Protein AF-A0A971GK42-F1 (afdb_monomer_lite)

Radius of gyration: 24.41 Å; chains: 1; bounding box: 56×60×55 Å

Foldseek 3Di:
DPPCLLVVLLVLLLVDQVVAQEQDPVLQVCCCPPVVDPALVVVLVCLVPPPDPVPCSLVVSLADDPVSLLVSLLSQDLQFDDPVSLVSNLCNNLVVQDFGWHDGPPDIHTDGCVSCVVSSVVSSVLSQRNAHRCLADDPCSNVCSVLSSVCSNLVARADAQRSLLLSLLSVLCVVVVPPPSVVLSVLLCVQCVNPRDDSLVSLQVLLVVLLVLLVLQVVVLVVVLPDPPVVCVVVVRDDRPADNVRSVVSQVSQQSSCCSRPVGHRPDDDPVSVCVVVVVPVPRD

pLDDT: mean 85.86, std 11.39, range [27.97, 96.06]

Sequence (285 aa):
MNKQLPEIIASEITGCFTRGLDLDEDIRHFFVSCEGLASSAHIAEFLNNCINDSSPVYDLIFYPDREMRLRIESLIPAAGLDPDAISNVISAVCSTRCDIIVNTVPEPVSLEWSRFSSHVYSYIKKLNLDINTGIFHGQDAVNFIDERIILRSGRYVCSGESAEFLGTLARRAAEENLSGFIDLFIFALKIIGCKNTGIPELFEISKCFYEAAISDAAEFSRILGKYSMEYVMARKINIPLISLDEAAGAIRKIDTITSLVYGFIIPAADKGVEMLLKNGELTVL

Structure (mmCIF, N/CA/C/O backbone):
data_AF-A0A971GK42-F1
#
_entry.id   AF-A0A971GK42-F1
#
loop_
_atom_site.group_PDB
_atom_site.id
_atom_site.type_symbol
_atom_site.label_atom_id
_atom_site.label_alt_id
_atom_site.label_comp_id
_atom_site.label_asym_id
_atom_site.label_entity_id
_atom_site.label_seq_id
_atom_site.pdbx_PDB_ins_code
_atom_site.Cartn_x
_atom_site.Cartn_y
_atom_site.Cartn_z
_atom_site.occupancy
_atom_site.B_iso_or_equiv
_atom_site.auth_seq_id
_atom_site.auth_comp_id
_atom_site.auth_asym_id
_atom_site.auth_atom_id
_atom_site.pdbx_PDB_model_num
ATOM 1 N N . MET A 1 1 ? 15.429 -23.873 -2.794 1.00 50.41 1 MET A N 1
ATOM 2 C CA . MET A 1 1 ? 14.930 -22.748 -3.612 1.00 50.41 1 MET A CA 1
ATOM 3 C C . MET A 1 1 ? 15.024 -23.107 -5.078 1.00 50.41 1 MET A C 1
ATOM 5 O O . MET A 1 1 ? 16.046 -23.642 -5.495 1.00 50.41 1 MET A O 1
ATOM 9 N N . ASN A 1 2 ? 13.957 -22.862 -5.833 1.00 56.12 2 ASN A N 1
ATOM 10 C CA . ASN A 1 2 ? 13.913 -23.134 -7.263 1.00 56.12 2 ASN A CA 1
ATOM 11 C C . ASN A 1 2 ? 14.812 -22.112 -7.981 1.00 56.12 2 ASN A C 1
ATOM 13 O O . ASN A 1 2 ? 14.517 -20.920 -7.936 1.00 56.12 2 ASN A O 1
ATOM 17 N N . LYS A 1 3 ? 15.925 -22.547 -8.591 1.00 60.62 3 LYS A N 1
ATOM 18 C CA . LYS A 1 3 ? 16.902 -21.640 -9.236 1.00 60.62 3 LYS A CA 1
ATOM 19 C C . LYS A 1 3 ? 16.286 -20.774 -10.347 1.00 60.62 3 LYS A C 1
ATOM 21 O O . LYS A 1 3 ? 16.851 -19.746 -10.680 1.00 60.62 3 LYS A O 1
ATOM 26 N N . GLN A 1 4 ? 15.117 -21.164 -10.851 1.00 85.12 4 GLN A N 1
ATOM 27 C CA . GLN A 1 4 ? 14.378 -20.479 -11.912 1.00 85.12 4 GLN A CA 1
ATOM 28 C C . GLN A 1 4 ? 13.530 -19.294 -11.421 1.00 85.12 4 GLN A C 1
ATOM 30 O O . GLN A 1 4 ? 13.138 -18.461 -12.227 1.00 85.12 4 GLN A O 1
ATOM 35 N N . LEU A 1 5 ? 13.226 -19.185 -10.120 1.00 90.00 5 LEU A N 1
ATOM 36 C CA . LEU A 1 5 ? 12.312 -18.141 -9.636 1.00 90.00 5 LEU A CA 1
ATOM 37 C C . LEU A 1 5 ? 12.830 -16.710 -9.902 1.00 90.00 5 LEU A C 1
ATOM 39 O O . LEU A 1 5 ? 12.060 -15.907 -10.432 1.00 90.00 5 LEU A O 1
ATOM 43 N N . PRO A 1 6 ? 14.105 -16.377 -9.608 1.00 92.06 6 PRO A N 1
ATOM 44 C CA . PRO A 1 6 ? 14.654 -15.064 -9.947 1.00 92.06 6 PRO A CA 1
ATOM 45 C C . PRO A 1 6 ? 14.586 -14.746 -11.446 1.00 92.06 6 PRO A C 1
ATOM 47 O O . PRO A 1 6 ? 14.320 -13.606 -11.814 1.00 92.06 6 PRO A O 1
ATOM 50 N N . GLU A 1 7 ? 14.782 -15.748 -12.306 1.00 92.56 7 GLU A N 1
ATOM 51 C CA . GLU A 1 7 ? 14.738 -15.589 -13.765 1.00 92.56 7 GLU A CA 1
ATOM 52 C C . GLU A 1 7 ? 13.315 -15.297 -14.260 1.00 92.56 7 GLU A C 1
ATOM 54 O O . GLU A 1 7 ? 13.131 -14.432 -15.112 1.00 92.56 7 GLU A O 1
ATOM 59 N N . ILE A 1 8 ? 12.299 -15.956 -13.690 1.00 94.75 8 ILE A N 1
ATOM 60 C CA . ILE A 1 8 ? 10.889 -15.706 -14.032 1.00 94.75 8 ILE A CA 1
ATOM 61 C C . ILE A 1 8 ? 10.487 -14.284 -13.624 1.00 94.75 8 ILE A C 1
ATOM 63 O O . ILE A 1 8 ? 9.922 -13.550 -14.432 1.00 94.75 8 ILE A O 1
ATOM 67 N N . ILE A 1 9 ? 10.819 -13.866 -12.397 1.00 95.25 9 ILE A N 1
ATOM 68 C CA . ILE A 1 9 ? 10.522 -12.505 -11.921 1.00 95.25 9 ILE A CA 1
ATOM 69 C C . ILE A 1 9 ? 11.243 -11.468 -12.791 1.00 95.25 9 ILE A C 1
ATOM 71 O O . ILE A 1 9 ? 10.639 -10.474 -13.191 1.00 95.25 9 ILE A O 1
ATOM 75 N N . ALA A 1 10 ? 12.514 -11.708 -13.124 1.00 94.88 10 ALA A N 1
ATOM 76 C CA . ALA A 1 10 ? 13.263 -10.839 -14.023 1.00 94.88 10 ALA A CA 1
ATOM 77 C C . ALA A 1 10 ? 12.608 -10.746 -15.408 1.00 94.88 10 ALA A C 1
ATOM 79 O O . ALA A 1 10 ? 12.461 -9.646 -15.934 1.00 94.88 10 ALA A O 1
ATOM 80 N N . SER A 1 11 ? 12.148 -11.869 -15.965 1.00 94.50 11 SER A N 1
ATOM 81 C CA . SER A 1 11 ? 11.437 -11.901 -17.246 1.00 94.50 11 SER A CA 1
ATOM 82 C C . SER A 1 11 ? 10.139 -11.091 -17.216 1.00 94.50 11 SER A C 1
ATOM 84 O O . SER A 1 11 ? 9.840 -10.405 -18.191 1.00 94.50 11 SER A O 1
ATOM 86 N N . GLU A 1 12 ? 9.373 -11.128 -16.123 1.00 95.44 12 GLU A N 1
ATOM 87 C CA . GLU A 1 12 ? 8.167 -10.298 -15.980 1.00 95.44 12 GLU A CA 1
ATOM 88 C C . GLU A 1 12 ? 8.506 -8.803 -15.925 1.00 95.44 12 GLU A C 1
ATOM 90 O O . GLU A 1 12 ? 7.854 -8.000 -16.596 1.00 95.44 12 GLU A O 1
ATOM 95 N N . ILE A 1 13 ? 9.561 -8.430 -15.188 1.00 94.75 13 ILE A N 1
ATOM 96 C CA . ILE A 1 13 ? 10.039 -7.041 -15.090 1.00 94.75 13 ILE A CA 1
ATOM 97 C C . ILE A 1 13 ? 10.506 -6.533 -16.461 1.00 94.75 13 ILE A C 1
ATOM 99 O O . ILE A 1 13 ? 10.070 -5.479 -16.918 1.00 94.75 13 ILE A O 1
ATOM 103 N N . THR A 1 14 ? 11.343 -7.296 -17.162 1.00 94.12 14 THR A N 1
ATOM 104 C CA . THR A 1 14 ? 11.781 -6.976 -18.530 1.00 94.12 14 THR A CA 1
ATOM 105 C C . THR A 1 14 ? 10.596 -6.919 -19.500 1.00 94.12 14 THR A C 1
ATOM 107 O O . THR A 1 14 ? 10.521 -6.039 -20.359 1.00 94.12 14 THR A O 1
ATOM 110 N N . GLY A 1 15 ? 9.630 -7.826 -19.348 1.00 92.75 15 GLY A N 1
ATOM 111 C CA . GLY A 1 15 ? 8.386 -7.819 -20.111 1.00 92.75 15 GLY A CA 1
ATOM 112 C C . GLY A 1 15 ? 7.571 -6.542 -19.898 1.00 92.75 15 GLY A C 1
ATOM 113 O O . GLY A 1 15 ? 6.971 -6.039 -20.841 1.00 92.75 15 GLY A O 1
ATOM 114 N N . CYS A 1 16 ? 7.563 -5.988 -18.685 1.00 93.31 16 CYS A N 1
ATOM 115 C CA . CYS A 1 16 ? 6.920 -4.707 -18.391 1.00 93.31 16 CYS A CA 1
ATOM 116 C C . CYS A 1 16 ? 7.603 -3.554 -19.142 1.00 93.31 16 CYS A C 1
ATOM 118 O O . CYS A 1 16 ? 6.930 -2.833 -19.873 1.00 93.31 16 CYS A O 1
ATOM 120 N N . PHE A 1 17 ? 8.934 -3.449 -19.079 1.00 93.56 17 PHE A N 1
ATOM 121 C CA . PHE A 1 17 ? 9.662 -2.391 -19.793 1.00 93.56 17 PHE A CA 1
ATOM 122 C C . PHE A 1 17 ? 9.509 -2.461 -21.316 1.00 93.56 17 PHE A C 1
ATOM 124 O O . PHE A 1 17 ? 9.448 -1.426 -21.970 1.00 93.56 17 PHE A O 1
ATOM 131 N N . THR A 1 18 ? 9.415 -3.665 -21.883 1.00 91.62 18 THR A N 1
ATOM 132 C CA . THR A 1 18 ? 9.249 -3.850 -23.336 1.00 91.62 18 THR A CA 1
ATOM 133 C C . THR A 1 18 ? 7.815 -3.630 -23.818 1.00 91.62 18 THR A C 1
ATOM 135 O O . THR A 1 18 ? 7.623 -3.190 -24.948 1.00 91.62 18 THR A O 1
ATOM 138 N N . ARG A 1 19 ? 6.801 -3.910 -22.984 1.00 91.00 19 ARG A N 1
ATOM 139 C CA . ARG A 1 19 ? 5.394 -3.574 -23.278 1.00 91.00 19 ARG A CA 1
ATOM 140 C C . ARG A 1 19 ? 5.105 -2.080 -23.153 1.00 91.00 19 ARG A C 1
ATOM 142 O O . ARG A 1 19 ? 4.218 -1.584 -23.839 1.00 91.00 19 ARG A O 1
ATOM 149 N N . GLY A 1 20 ? 5.852 -1.398 -22.295 1.00 91.44 20 GLY A N 1
ATOM 150 C CA . GLY A 1 20 ? 5.749 0.032 -22.074 1.00 91.44 20 GLY A CA 1
ATOM 151 C C . GLY A 1 20 ? 5.197 0.389 -20.704 1.00 91.44 20 GLY A C 1
ATOM 152 O O . GLY A 1 20 ? 4.314 -0.283 -20.178 1.00 91.44 20 GLY A O 1
ATOM 153 N N . LEU A 1 21 ? 5.761 1.452 -20.137 1.00 91.94 21 LEU A N 1
ATOM 154 C CA . LEU A 1 21 ? 5.302 2.091 -18.911 1.00 91.94 21 LEU A CA 1
ATOM 155 C C . LEU A 1 21 ? 4.241 3.131 -19.266 1.00 91.94 21 LEU A C 1
ATOM 157 O O . LEU A 1 21 ? 4.501 4.040 -20.061 1.00 91.94 21 LEU A O 1
ATOM 161 N N . ASP A 1 22 ? 3.056 2.999 -18.683 1.00 89.12 22 ASP A N 1
ATOM 162 C CA . ASP A 1 22 ? 1.957 3.925 -18.930 1.00 89.12 22 ASP A CA 1
ATOM 163 C C . ASP A 1 22 ? 2.110 5.212 -18.116 1.00 89.12 22 ASP A C 1
ATOM 165 O O . ASP A 1 22 ? 2.474 5.203 -16.941 1.00 89.12 22 ASP A O 1
ATOM 169 N N . LEU A 1 23 ? 1.808 6.342 -18.757 1.00 87.25 23 LEU A N 1
ATOM 170 C CA . LEU A 1 23 ? 1.697 7.632 -18.081 1.00 87.25 23 LEU A CA 1
ATOM 171 C C . LEU A 1 23 ? 0.248 7.828 -17.640 1.00 87.25 23 LEU A C 1
ATOM 173 O O . LEU A 1 23 ? -0.617 8.123 -18.480 1.00 87.25 23 LEU A O 1
ATOM 177 N N . ASP A 1 24 ? -0.001 7.665 -16.344 1.00 85.06 24 ASP A N 1
ATOM 178 C CA . ASP A 1 24 ? -1.298 7.937 -15.732 1.00 85.06 24 ASP A CA 1
ATOM 179 C C . ASP A 1 24 ? -1.649 9.441 -15.747 1.00 85.06 24 ASP A C 1
ATOM 181 O O . ASP A 1 24 ? -0.886 10.297 -16.215 1.00 85.06 24 ASP A O 1
ATOM 185 N N . GLU A 1 25 ? -2.864 9.765 -15.303 1.00 85.19 25 GLU A N 1
ATOM 186 C CA . GLU A 1 25 ? -3.362 11.142 -15.289 1.00 85.19 25 GLU A CA 1
ATOM 187 C C . GLU A 1 25 ? -2.540 12.045 -14.359 1.00 85.19 25 GLU A C 1
ATOM 189 O O . GLU A 1 25 ? -2.268 13.193 -14.714 1.00 85.19 25 GLU A O 1
ATOM 194 N N . ASP A 1 26 ? -2.065 11.517 -13.230 1.00 85.06 26 ASP A N 1
ATOM 195 C CA . ASP A 1 26 ? -1.277 12.262 -12.249 1.00 85.06 26 ASP A CA 1
ATOM 196 C C . ASP A 1 26 ? 0.108 12.630 -12.802 1.00 85.06 26 ASP A C 1
ATOM 198 O O . ASP A 1 26 ? 0.546 13.778 -12.685 1.00 85.06 26 ASP A O 1
ATOM 202 N N . ILE A 1 27 ? 0.779 11.698 -13.486 1.00 87.12 27 ILE A N 1
ATOM 203 C CA . ILE A 1 27 ? 2.058 11.936 -14.165 1.00 87.12 27 ILE A CA 1
ATOM 204 C C . ILE A 1 27 ? 1.876 12.969 -15.280 1.00 87.12 27 ILE A C 1
ATOM 206 O O . ILE A 1 27 ? 2.684 13.891 -15.422 1.00 87.12 27 ILE A O 1
ATOM 210 N N . ARG A 1 28 ? 0.793 12.872 -16.061 1.00 84.75 28 ARG A N 1
ATOM 211 C CA . ARG A 1 28 ? 0.474 13.869 -17.097 1.00 84.75 28 ARG A CA 1
ATOM 212 C C . ARG A 1 28 ? 0.206 15.240 -16.488 1.00 84.75 28 ARG A C 1
ATOM 214 O O . ARG A 1 28 ? 0.720 16.236 -16.990 1.00 84.75 28 ARG A O 1
ATOM 221 N N . HIS A 1 29 ? -0.545 15.304 -15.394 1.00 85.88 29 HIS A N 1
ATOM 222 C CA . HIS A 1 29 ? -0.805 16.548 -14.682 1.00 85.88 29 HIS A CA 1
ATOM 223 C C . HIS A 1 29 ? 0.485 17.156 -14.109 1.00 85.88 29 HIS A C 1
ATOM 225 O O . HIS A 1 29 ? 0.660 18.377 -14.149 1.00 85.88 29 HIS A O 1
ATOM 231 N N . PHE A 1 30 ? 1.423 16.325 -13.642 1.00 86.62 30 PHE A N 1
ATOM 232 C CA . PHE A 1 30 ? 2.753 16.763 -13.220 1.00 86.62 30 PHE A CA 1
ATOM 233 C C . PHE A 1 30 ? 3.535 17.397 -14.379 1.00 86.62 30 PHE A C 1
ATOM 235 O O . PHE A 1 30 ? 4.057 18.501 -14.230 1.00 86.62 30 PHE A O 1
ATOM 242 N N . PHE A 1 31 ? 3.554 16.764 -15.558 1.00 84.81 31 PHE A N 1
ATOM 243 C CA . PHE A 1 31 ? 4.176 17.337 -16.759 1.00 84.81 31 PHE A CA 1
ATOM 244 C C . PHE A 1 31 ? 3.576 18.696 -17.145 1.00 84.81 31 PHE A C 1
ATOM 246 O O . PHE A 1 31 ? 4.310 19.624 -17.486 1.00 84.81 31 PHE A O 1
ATOM 253 N N . VAL A 1 32 ? 2.253 18.845 -17.048 1.00 85.25 32 VAL A N 1
ATOM 254 C CA . VAL A 1 32 ? 1.568 20.118 -17.316 1.00 85.25 32 VAL A CA 1
ATOM 255 C C . VAL A 1 32 ? 1.945 21.179 -16.278 1.00 85.25 32 VAL A C 1
ATOM 257 O O . VAL A 1 32 ? 2.247 22.314 -16.641 1.00 85.25 32 VAL A O 1
ATOM 260 N N . SER A 1 33 ? 1.934 20.817 -14.995 1.00 84.56 33 SER A N 1
ATOM 261 C CA . SER A 1 33 ? 2.060 21.765 -13.882 1.00 84.56 33 SER A CA 1
ATOM 262 C C . SER A 1 33 ? 3.498 22.199 -13.606 1.00 84.56 33 SER A C 1
ATOM 264 O O . SER A 1 33 ? 3.734 23.365 -13.298 1.00 84.56 33 SER A O 1
ATOM 266 N N . CYS A 1 34 ? 4.456 21.273 -13.686 1.00 81.25 34 CYS A N 1
ATOM 267 C CA . CYS A 1 34 ? 5.853 21.519 -13.324 1.00 81.25 34 CYS A CA 1
ATOM 268 C C . CYS A 1 34 ? 6.734 21.819 -14.539 1.00 81.25 34 CYS A C 1
ATOM 270 O O . CYS A 1 34 ? 7.599 22.687 -14.455 1.00 81.25 34 CYS A O 1
ATOM 272 N N . GLU A 1 35 ? 6.493 21.141 -15.662 1.00 75.94 35 GLU A N 1
ATOM 273 C CA . GLU A 1 35 ? 7.323 21.258 -16.870 1.00 75.94 35 GLU A CA 1
ATOM 274 C C . GLU A 1 35 ? 6.646 22.099 -17.973 1.00 75.94 35 GLU A C 1
ATOM 276 O O . GLU A 1 35 ? 7.255 22.399 -18.999 1.00 75.94 35 GLU A O 1
ATOM 281 N N . GLY A 1 36 ? 5.379 22.500 -17.790 1.00 78.69 36 GLY A N 1
ATOM 282 C CA . GLY A 1 36 ? 4.617 23.276 -18.777 1.00 78.69 36 GLY A CA 1
ATOM 283 C C . GLY A 1 36 ? 4.271 22.497 -20.054 1.00 78.69 36 GLY A C 1
ATOM 284 O O . GLY A 1 36 ? 3.913 23.095 -21.073 1.00 78.69 36 GLY A O 1
ATOM 285 N N . LEU A 1 37 ? 4.378 21.164 -20.031 1.00 81.00 37 LEU A N 1
ATOM 286 C CA . LEU A 1 37 ? 4.219 20.308 -21.207 1.00 81.00 37 LEU A CA 1
ATOM 287 C C . LEU A 1 37 ? 2.758 19.870 -21.358 1.00 81.00 37 LEU A C 1
ATOM 289 O O . LEU A 1 37 ? 2.335 18.835 -20.852 1.00 81.00 37 LEU A O 1
ATOM 293 N N . ALA A 1 38 ? 1.976 20.674 -22.081 1.00 73.69 38 ALA A N 1
ATOM 294 C CA . ALA A 1 38 ? 0.542 20.435 -22.280 1.00 73.69 38 ALA A CA 1
ATOM 295 C C . ALA A 1 38 ? 0.202 19.399 -23.365 1.00 73.69 38 ALA A C 1
ATOM 297 O O . ALA A 1 38 ? -0.913 18.880 -23.396 1.00 73.69 38 ALA A O 1
ATOM 298 N N . SER A 1 39 ? 1.133 19.110 -24.278 1.00 80.31 39 SER A N 1
ATOM 299 C CA . SER A 1 39 ? 0.914 18.152 -25.361 1.00 80.31 39 SER A CA 1
ATOM 300 C C . SER A 1 39 ? 1.749 16.902 -25.130 1.00 80.31 39 SER A C 1
ATOM 302 O O . SER A 1 39 ? 2.901 16.963 -24.704 1.00 80.31 39 SER A O 1
ATOM 304 N N . SER A 1 40 ? 1.181 15.747 -25.453 1.00 79.50 40 SER A N 1
ATOM 305 C CA . SER A 1 40 ? 1.906 14.488 -25.314 1.00 79.50 40 SER A CA 1
ATOM 306 C C . SER A 1 40 ? 3.066 14.353 -26.321 1.00 79.50 40 SER A C 1
ATOM 308 O O . SER A 1 40 ? 4.018 13.630 -26.049 1.00 79.50 40 SER A O 1
ATOM 310 N N . ALA A 1 41 ? 3.062 15.134 -27.411 1.00 79.88 41 ALA A N 1
ATOM 311 C CA . ALA A 1 41 ? 4.221 15.294 -28.292 1.00 79.88 41 ALA A CA 1
ATOM 312 C C . ALA A 1 41 ? 5.378 16.039 -27.599 1.00 79.88 41 ALA A C 1
ATOM 314 O O . ALA A 1 41 ? 6.525 15.624 -27.718 1.00 79.88 41 ALA A O 1
ATOM 315 N N . HIS A 1 42 ? 5.086 17.089 -26.820 1.00 82.88 42 HIS A N 1
ATOM 316 C CA . HIS A 1 42 ? 6.109 17.789 -26.035 1.00 82.88 42 HIS A CA 1
ATOM 317 C C . HIS A 1 42 ? 6.658 16.918 -24.900 1.00 82.88 42 HIS A C 1
ATOM 319 O O . HIS A 1 42 ? 7.842 16.997 -24.593 1.00 82.88 42 HIS A O 1
ATOM 325 N N . ILE A 1 43 ? 5.823 16.061 -24.298 1.00 83.88 43 ILE A N 1
ATOM 326 C CA . ILE A 1 43 ? 6.285 15.060 -23.324 1.00 83.88 43 ILE A CA 1
ATOM 327 C C . ILE A 1 43 ? 7.249 14.080 -24.002 1.00 83.88 43 ILE A C 1
ATOM 329 O O . ILE A 1 43 ? 8.324 13.816 -23.472 1.00 83.88 43 ILE A O 1
ATOM 333 N N . ALA A 1 44 ? 6.906 13.583 -25.193 1.00 82.19 44 ALA A N 1
ATOM 334 C CA . ALA A 1 44 ? 7.778 12.679 -25.930 1.00 82.19 44 ALA A CA 1
ATOM 335 C C . ALA A 1 44 ? 9.113 13.333 -26.322 1.00 82.19 44 ALA A C 1
ATOM 337 O O . ALA A 1 44 ? 10.177 12.727 -26.193 1.00 82.19 44 ALA A O 1
ATOM 338 N N . GLU A 1 45 ? 9.075 14.593 -26.752 1.00 82.56 45 GLU A N 1
ATOM 339 C CA . GLU A 1 45 ? 10.273 15.380 -27.038 1.00 82.56 45 GLU A CA 1
ATOM 340 C C . GLU A 1 45 ? 11.125 15.597 -25.782 1.00 82.56 45 GLU A C 1
ATOM 342 O O . GLU A 1 45 ? 12.339 15.411 -25.826 1.00 82.56 45 GLU A O 1
ATOM 347 N N . PHE A 1 46 ? 10.501 15.926 -24.649 1.00 85.62 46 PHE A N 1
ATOM 348 C CA . PHE A 1 46 ? 11.188 16.072 -23.370 1.00 85.62 46 PHE A CA 1
ATOM 349 C C . PHE A 1 46 ? 11.888 14.777 -22.961 1.00 85.62 46 PHE A C 1
ATOM 351 O O . PHE A 1 46 ? 13.059 14.807 -22.599 1.00 85.62 46 PHE A O 1
ATOM 358 N N . LEU A 1 47 ? 11.214 13.633 -23.059 1.00 85.06 47 LEU A N 1
ATOM 359 C CA . LEU A 1 47 ? 11.798 12.341 -22.701 1.00 85.06 47 LEU A CA 1
ATOM 360 C C . LEU A 1 47 ? 12.985 11.966 -23.605 1.00 85.06 47 LEU A C 1
ATOM 362 O O . LEU A 1 47 ? 13.976 11.424 -23.120 1.00 85.06 47 LEU A O 1
ATOM 366 N N . ASN A 1 48 ? 12.926 12.316 -24.893 1.00 77.94 48 ASN A N 1
ATOM 367 C CA . ASN A 1 48 ? 14.027 12.095 -25.834 1.00 77.94 48 ASN A CA 1
ATOM 368 C C . ASN A 1 48 ? 15.212 13.056 -25.616 1.00 77.94 48 ASN A C 1
ATOM 370 O O . ASN A 1 48 ? 16.369 12.641 -25.693 1.00 77.94 48 ASN A O 1
ATOM 374 N N . ASN A 1 49 ? 14.937 14.337 -25.350 1.00 76.69 49 ASN A N 1
ATOM 375 C CA . ASN A 1 49 ? 15.931 15.416 -25.429 1.00 76.69 49 ASN A CA 1
ATOM 376 C C . ASN A 1 49 ? 16.400 15.958 -24.079 1.00 76.69 49 ASN A C 1
ATOM 378 O O . ASN A 1 49 ? 17.417 16.654 -24.022 1.00 76.69 49 ASN A O 1
ATOM 382 N N . CYS A 1 50 ? 15.678 15.695 -22.989 1.00 69.31 50 CYS A N 1
ATOM 383 C CA . CYS A 1 50 ? 16.133 16.085 -21.663 1.00 69.31 50 CYS A CA 1
ATOM 384 C C . CYS A 1 50 ? 17.480 15.404 -21.421 1.00 69.31 50 CYS A C 1
ATOM 386 O O . CYS A 1 50 ? 17.639 14.254 -21.795 1.00 69.31 50 CYS A O 1
ATOM 388 N N . ILE A 1 51 ? 18.458 16.106 -20.850 1.00 63.03 51 ILE A N 1
ATOM 389 C CA . ILE A 1 51 ? 19.789 15.559 -20.509 1.00 63.03 51 ILE A CA 1
ATOM 390 C C . ILE A 1 51 ? 19.848 15.241 -19.007 1.00 63.03 51 ILE A C 1
ATOM 392 O O . ILE A 1 51 ? 20.723 14.518 -18.536 1.00 63.03 51 ILE A O 1
ATOM 396 N N . ASN A 1 52 ? 18.903 15.786 -18.233 1.00 70.69 52 ASN A N 1
ATOM 397 C CA . ASN A 1 52 ? 18.891 15.654 -16.791 1.00 70.69 52 ASN A CA 1
ATOM 398 C C . ASN A 1 52 ? 18.099 14.421 -16.344 1.00 70.69 52 ASN A C 1
ATOM 400 O O . ASN A 1 52 ? 16.908 14.504 -16.042 1.00 70.69 52 ASN A O 1
ATOM 404 N N . ASP A 1 53 ? 18.798 13.298 -16.228 1.00 68.19 53 ASP A N 1
ATOM 405 C CA . ASP A 1 53 ? 18.246 12.043 -15.704 1.00 68.19 53 ASP A CA 1
ATOM 406 C C . ASP A 1 53 ? 17.837 12.135 -14.230 1.00 68.19 53 ASP A C 1
ATOM 408 O O . ASP A 1 53 ? 17.145 11.259 -13.740 1.00 68.19 53 ASP A O 1
ATOM 412 N N . SER A 1 54 ? 18.215 13.194 -13.507 1.00 67.62 54 SER A N 1
ATOM 413 C CA . SER A 1 54 ? 17.804 13.392 -12.109 1.00 67.62 54 SER A CA 1
ATOM 414 C C . SER A 1 54 ? 16.469 14.129 -11.944 1.00 67.62 54 SER A C 1
ATOM 416 O O . SER A 1 54 ? 16.122 14.523 -10.830 1.00 67.62 54 SER A O 1
ATOM 418 N N . SER A 1 55 ? 15.716 14.348 -13.031 1.00 78.69 55 SER A N 1
ATOM 419 C CA . SER A 1 55 ? 14.392 14.966 -12.924 1.00 78.69 55 SER A CA 1
ATOM 420 C C . SER A 1 55 ? 13.441 14.077 -12.100 1.00 78.69 55 SER A C 1
ATOM 422 O O . SER A 1 55 ? 13.325 12.885 -12.401 1.00 78.69 55 SER A O 1
ATOM 424 N N . PRO A 1 56 ? 12.699 14.640 -11.121 1.00 82.38 56 PRO A N 1
ATOM 425 C CA . PRO A 1 56 ? 11.709 13.908 -10.326 1.00 82.38 56 PRO A CA 1
ATOM 426 C C . PRO A 1 56 ? 10.653 13.181 -11.163 1.00 82.38 56 PRO A C 1
ATOM 428 O O . PRO A 1 56 ? 10.026 12.238 -10.691 1.00 82.38 56 PRO A O 1
ATOM 431 N N . VAL A 1 57 ? 10.454 13.596 -12.415 1.00 85.31 57 VAL A N 1
ATOM 432 C CA . VAL A 1 57 ? 9.485 12.962 -13.305 1.00 85.31 57 VAL A CA 1
ATOM 433 C C . VAL A 1 57 ? 9.841 11.513 -13.627 1.00 85.31 57 VAL A C 1
ATOM 435 O O . VAL A 1 57 ? 8.954 10.667 -13.713 1.00 85.31 57 VAL A O 1
ATOM 438 N N . TYR A 1 58 ? 11.132 11.187 -13.726 1.00 87.94 58 TYR A N 1
ATOM 439 C CA . TYR A 1 58 ? 11.555 9.810 -13.950 1.00 87.94 58 TYR A CA 1
ATOM 440 C C . TYR A 1 58 ? 11.294 8.943 -12.721 1.00 87.94 58 TYR A C 1
ATOM 442 O O . TYR A 1 58 ? 11.026 7.758 -12.866 1.00 87.94 58 TYR A O 1
ATOM 450 N N . ASP A 1 59 ? 11.269 9.506 -11.514 1.00 87.00 59 ASP A N 1
ATOM 451 C CA . ASP A 1 59 ? 10.869 8.749 -10.329 1.00 87.00 59 ASP A CA 1
ATOM 452 C C . ASP A 1 59 ? 9.388 8.357 -10.331 1.00 87.00 59 ASP A C 1
ATOM 454 O O . ASP A 1 59 ? 9.051 7.328 -9.730 1.00 87.00 59 ASP A O 1
ATOM 458 N N . LEU A 1 60 ? 8.546 9.149 -11.006 1.00 88.31 60 LEU A N 1
ATOM 459 C CA . LEU A 1 60 ? 7.127 8.863 -11.217 1.00 88.31 60 LEU A CA 1
ATOM 460 C C . LEU A 1 60 ? 6.922 7.831 -12.334 1.00 88.31 60 LEU A C 1
ATOM 462 O O . LEU A 1 60 ? 6.173 6.881 -12.145 1.00 88.31 60 LEU A O 1
ATOM 466 N N . ILE A 1 61 ? 7.634 7.971 -13.460 1.00 90.56 61 ILE A N 1
ATOM 467 C CA . ILE A 1 61 ? 7.581 7.006 -14.576 1.00 90.56 61 ILE A CA 1
ATOM 468 C C . ILE A 1 61 ? 8.132 5.645 -14.134 1.00 90.56 61 ILE A C 1
ATOM 470 O O . ILE A 1 61 ? 7.523 4.604 -14.361 1.00 90.56 61 ILE A O 1
ATOM 474 N N . PHE A 1 62 ? 9.284 5.640 -13.461 1.00 92.00 62 PHE A N 1
ATOM 475 C CA . PHE A 1 62 ? 9.912 4.440 -12.913 1.00 92.00 62 PHE A CA 1
ATOM 476 C C . PHE A 1 62 ? 9.377 4.132 -11.511 1.00 92.00 62 PHE A C 1
ATOM 478 O O . PHE A 1 62 ? 10.128 3.993 -10.532 1.00 92.00 62 PHE A O 1
ATOM 485 N N . TYR A 1 63 ? 8.058 3.980 -11.433 1.00 92.31 63 TYR A N 1
ATOM 486 C CA . TYR A 1 63 ? 7.363 3.470 -10.266 1.00 92.31 63 TYR A CA 1
ATOM 487 C C . TYR A 1 63 ? 6.566 2.214 -10.644 1.00 92.31 63 TYR A C 1
ATOM 489 O O . TYR A 1 63 ? 5.794 2.245 -11.597 1.00 92.31 63 TYR A O 1
ATOM 497 N N . PRO A 1 64 ? 6.739 1.086 -9.934 1.00 93.12 64 PRO A N 1
ATOM 498 C CA . PRO A 1 64 ? 5.984 -0.119 -10.238 1.00 93.12 64 PRO A CA 1
ATOM 499 C C . PRO A 1 64 ? 4.515 0.055 -9.858 1.00 93.12 64 PRO A C 1
ATOM 501 O O . PRO A 1 64 ? 4.174 0.164 -8.671 1.00 93.12 64 PRO A O 1
ATOM 504 N N . ASP A 1 65 ? 3.670 0.055 -10.883 1.00 90.94 65 ASP A N 1
ATOM 505 C CA . ASP A 1 65 ? 2.223 0.140 -10.767 1.00 90.94 65 ASP A CA 1
ATOM 506 C C . ASP A 1 65 ? 1.604 -1.112 -10.115 1.00 90.94 65 ASP A C 1
ATOM 508 O O . ASP A 1 65 ? 2.269 -2.099 -9.767 1.00 90.94 65 ASP A O 1
ATOM 512 N N . ARG A 1 66 ? 0.285 -1.059 -9.913 1.00 90.12 66 ARG A N 1
ATOM 513 C CA . ARG A 1 66 ? -0.468 -2.166 -9.318 1.00 90.12 66 ARG A CA 1
ATOM 514 C C . ARG A 1 66 ? -0.460 -3.412 -10.202 1.00 90.12 66 ARG A C 1
ATOM 516 O O . ARG A 1 66 ? -0.432 -4.520 -9.672 1.00 90.12 66 ARG A O 1
ATOM 523 N N . GLU A 1 67 ? -0.497 -3.252 -11.519 1.00 90.94 67 GLU A N 1
ATOM 524 C CA . GLU A 1 67 ? -0.571 -4.373 -12.451 1.00 90.94 67 GLU A CA 1
ATOM 525 C C . GLU A 1 67 ? 0.711 -5.210 -12.414 1.00 90.94 67 GLU A C 1
ATOM 527 O O . GLU A 1 67 ? 0.658 -6.435 -12.280 1.00 90.94 67 GLU A O 1
ATOM 532 N N . MET A 1 68 ? 1.868 -4.555 -12.449 1.00 93.44 68 MET A N 1
ATOM 533 C CA . MET A 1 68 ? 3.160 -5.204 -12.327 1.00 93.44 68 MET A CA 1
ATOM 534 C C . MET A 1 68 ? 3.291 -5.930 -10.987 1.00 93.44 68 MET A C 1
ATOM 536 O O . MET A 1 68 ? 3.717 -7.087 -10.947 1.00 93.44 68 MET A O 1
ATOM 540 N N . ARG A 1 69 ? 2.881 -5.284 -9.887 1.00 94.69 69 ARG A N 1
ATOM 541 C CA . ARG A 1 69 ? 2.893 -5.900 -8.551 1.00 94.69 69 ARG A CA 1
ATOM 542 C C . ARG A 1 69 ? 2.018 -7.157 -8.507 1.00 94.69 69 ARG A C 1
ATOM 544 O O . ARG A 1 69 ? 2.482 -8.183 -8.023 1.00 94.69 69 ARG A O 1
ATOM 551 N N . LEU A 1 70 ? 0.813 -7.121 -9.080 1.00 92.88 70 LEU A N 1
ATOM 552 C CA . LEU A 1 70 ? -0.079 -8.287 -9.166 1.00 92.88 70 LEU A CA 1
ATOM 553 C C . LEU A 1 70 ? 0.544 -9.461 -9.925 1.00 92.88 70 LEU A C 1
ATOM 555 O O . LEU A 1 70 ? 0.459 -10.600 -9.462 1.00 92.88 70 LEU A O 1
ATOM 559 N N . ARG A 1 71 ? 1.191 -9.192 -11.066 1.00 91.62 71 ARG A N 1
ATOM 560 C CA . ARG A 1 71 ? 1.826 -10.236 -11.888 1.00 91.62 71 ARG A CA 1
ATOM 561 C C . ARG A 1 71 ? 2.894 -10.997 -11.106 1.00 91.62 71 ARG A C 1
ATOM 563 O O . ARG A 1 71 ? 2.931 -12.224 -11.160 1.00 91.62 71 ARG A O 1
ATOM 570 N N . ILE A 1 72 ? 3.735 -10.285 -10.354 1.00 94.06 72 ILE A N 1
ATOM 571 C CA . ILE A 1 72 ? 4.855 -10.910 -9.643 1.00 94.06 72 ILE A CA 1
ATOM 572 C C . ILE A 1 72 ? 4.503 -11.416 -8.242 1.00 94.06 72 ILE A C 1
ATOM 574 O O . ILE A 1 72 ? 5.169 -12.331 -7.768 1.00 94.06 72 ILE A O 1
ATOM 578 N N . GLU A 1 73 ? 3.486 -10.870 -7.562 1.00 93.12 73 GLU A N 1
ATOM 579 C CA . GLU A 1 73 ? 3.231 -11.190 -6.146 1.00 93.12 73 GLU A CA 1
ATOM 580 C C . GLU A 1 73 ? 2.945 -12.681 -5.925 1.00 93.12 73 GLU A C 1
ATOM 582 O O . GLU A 1 73 ? 3.397 -13.269 -4.940 1.00 93.12 73 GLU A O 1
ATOM 587 N N . SER A 1 74 ? 2.254 -13.312 -6.878 1.00 89.00 74 SER A N 1
ATOM 588 C CA . SER A 1 74 ? 1.972 -14.753 -6.857 1.00 89.00 74 SER A CA 1
ATOM 589 C C . SER A 1 74 ? 3.235 -15.625 -6.922 1.00 89.00 74 SER A C 1
ATOM 591 O O . SER A 1 74 ? 3.230 -16.757 -6.441 1.00 89.00 74 SER A O 1
ATOM 593 N N . LEU A 1 75 ? 4.328 -15.093 -7.477 1.00 91.25 75 LEU A N 1
ATOM 594 C CA . LEU A 1 75 ? 5.616 -15.773 -7.610 1.00 91.25 75 LEU A CA 1
ATOM 595 C C . LEU A 1 75 ? 6.476 -15.622 -6.349 1.00 91.25 75 LEU A C 1
ATOM 597 O O . LEU A 1 75 ? 7.309 -16.480 -6.052 1.00 91.25 75 LEU A O 1
ATOM 601 N N . ILE A 1 76 ? 6.299 -14.526 -5.610 1.00 91.38 76 ILE A N 1
ATOM 602 C CA . ILE A 1 76 ? 7.109 -14.220 -4.432 1.00 91.38 76 ILE A CA 1
ATOM 603 C C . ILE A 1 76 ? 6.606 -15.071 -3.252 1.00 91.38 76 ILE A C 1
ATOM 605 O O . ILE A 1 76 ? 5.404 -15.093 -2.979 1.00 91.38 76 ILE A O 1
ATOM 609 N N . PRO A 1 77 ? 7.486 -15.761 -2.507 1.00 90.00 77 PRO A N 1
ATOM 610 C CA . PRO A 1 77 ? 7.100 -16.432 -1.272 1.00 90.00 77 PRO A CA 1
ATOM 611 C C . PRO A 1 77 ? 6.579 -15.433 -0.234 1.00 90.00 77 PRO A C 1
ATOM 613 O O . PRO A 1 77 ? 7.049 -14.297 -0.165 1.00 90.00 77 PRO A O 1
ATOM 616 N N . ALA A 1 78 ? 5.681 -15.868 0.652 1.00 88.25 78 ALA A N 1
ATOM 617 C CA . ALA A 1 78 ? 5.170 -15.002 1.717 1.00 88.25 78 ALA A CA 1
ATOM 618 C C . ALA A 1 78 ? 6.305 -14.407 2.574 1.00 88.25 78 ALA A C 1
ATOM 620 O O . ALA A 1 78 ? 6.265 -13.225 2.896 1.00 88.25 78 ALA A O 1
ATOM 621 N N . ALA A 1 79 ? 7.364 -15.180 2.841 1.00 88.94 79 ALA A N 1
ATOM 622 C CA . ALA A 1 79 ? 8.551 -14.732 3.574 1.00 88.94 79 ALA A CA 1
ATOM 623 C C . ALA A 1 79 ? 9.385 -13.644 2.863 1.00 88.94 79 ALA A C 1
ATOM 625 O O . ALA A 1 79 ? 10.257 -13.059 3.497 1.00 88.94 79 ALA A O 1
ATOM 626 N N . GLY A 1 80 ? 9.123 -13.371 1.581 1.00 92.12 80 GLY A N 1
ATOM 627 C CA . GLY A 1 80 ? 9.975 -12.549 0.724 1.00 92.12 80 GLY A CA 1
ATOM 628 C C . GLY A 1 80 ? 11.093 -13.354 0.056 1.00 92.12 80 GLY A C 1
ATOM 629 O O . GLY A 1 80 ? 11.206 -14.571 0.227 1.00 92.12 80 GLY A O 1
ATOM 630 N N . LEU A 1 81 ? 11.894 -12.663 -0.751 1.00 94.31 81 LEU A N 1
ATOM 631 C CA . LEU A 1 81 ? 13.121 -13.184 -1.346 1.00 94.31 81 LEU A CA 1
ATOM 632 C C . LEU A 1 81 ? 14.324 -12.861 -0.458 1.00 94.31 81 LEU A C 1
ATOM 634 O O . LEU A 1 81 ? 14.415 -11.780 0.120 1.00 94.31 81 LEU A O 1
ATOM 638 N N . ASP A 1 82 ? 15.279 -13.781 -0.394 1.00 94.75 82 ASP A N 1
ATOM 639 C CA . ASP A 1 82 ? 16.572 -13.521 0.231 1.00 94.75 82 ASP A CA 1
ATOM 640 C C . ASP A 1 82 ? 17.439 -12.560 -0.617 1.00 94.75 82 ASP A C 1
ATOM 642 O O . ASP A 1 82 ? 17.193 -12.369 -1.816 1.00 94.75 82 ASP A O 1
ATOM 646 N N . PRO A 1 83 ? 18.482 -11.952 -0.020 1.00 94.75 83 PRO A N 1
ATOM 647 C CA . PRO A 1 83 ? 19.341 -10.999 -0.719 1.00 94.75 83 PRO A CA 1
ATOM 648 C C . PRO A 1 83 ? 20.030 -11.556 -1.973 1.00 94.75 83 PRO A C 1
ATOM 650 O O . PRO A 1 83 ? 20.199 -10.809 -2.940 1.00 94.75 83 PRO A O 1
ATOM 653 N N . ASP A 1 84 ? 20.395 -12.842 -1.993 1.00 95.00 84 ASP A N 1
ATOM 654 C CA . ASP A 1 84 ? 21.062 -13.462 -3.142 1.00 95.00 84 ASP A CA 1
ATOM 655 C C . ASP A 1 84 ? 20.077 -13.636 -4.304 1.00 95.00 84 ASP A C 1
ATO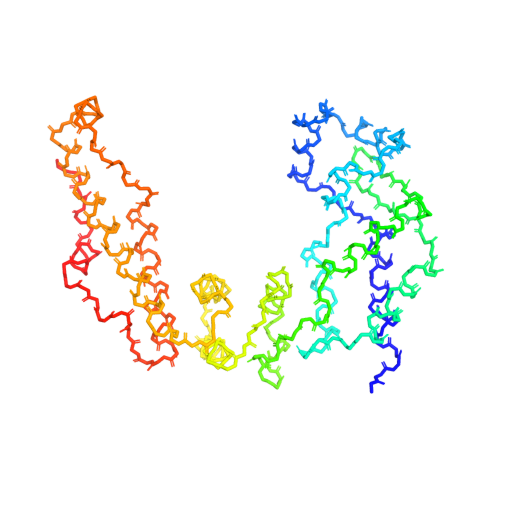M 657 O O . ASP A 1 84 ? 20.393 -13.312 -5.451 1.00 95.00 84 ASP A O 1
ATOM 661 N N . ALA A 1 85 ? 18.848 -14.071 -4.019 1.00 95.19 85 ALA A N 1
ATOM 662 C CA . ALA A 1 85 ? 17.767 -14.137 -4.995 1.00 95.19 85 ALA A CA 1
ATOM 663 C C . ALA A 1 85 ? 17.443 -12.755 -5.581 1.00 95.19 85 ALA A C 1
ATOM 665 O O . ALA A 1 85 ? 17.295 -12.632 -6.796 1.00 95.19 85 ALA A O 1
ATOM 666 N N . ILE A 1 86 ? 17.396 -11.707 -4.754 1.00 95.50 86 ILE A N 1
ATOM 667 C CA . ILE A 1 86 ? 17.170 -10.328 -5.218 1.00 95.50 86 ILE A CA 1
ATOM 668 C C . ILE A 1 86 ? 18.332 -9.847 -6.090 1.00 95.50 86 ILE A C 1
ATOM 670 O O . ILE A 1 86 ? 18.103 -9.245 -7.139 1.00 95.50 86 ILE A O 1
ATOM 674 N N . SER A 1 87 ? 19.573 -10.132 -5.690 1.00 95.44 87 SER A N 1
ATOM 675 C CA . SER A 1 87 ? 20.762 -9.822 -6.491 1.00 95.44 87 SER A CA 1
ATOM 676 C C . SER A 1 87 ? 20.704 -10.504 -7.862 1.00 95.44 87 SER A C 1
ATOM 678 O O . SER A 1 87 ? 20.983 -9.873 -8.881 1.00 95.44 87 SER A O 1
ATOM 680 N N . ASN A 1 88 ? 20.237 -11.756 -7.912 1.00 95.25 88 ASN A N 1
ATOM 681 C CA . ASN A 1 88 ? 20.036 -12.487 -9.162 1.00 95.25 88 ASN A CA 1
ATOM 682 C C . ASN A 1 88 ? 18.935 -11.870 -10.037 1.00 95.25 88 ASN A C 1
ATOM 684 O O . ASN A 1 88 ? 19.151 -11.739 -11.239 1.00 95.25 88 ASN A O 1
ATOM 688 N N . VAL A 1 89 ? 17.801 -11.437 -9.462 1.00 95.62 89 VAL A N 1
ATOM 689 C CA . VAL A 1 89 ? 16.753 -10.701 -10.206 1.00 95.62 89 VAL A CA 1
ATOM 690 C C . VAL A 1 89 ? 17.339 -9.433 -10.824 1.00 95.62 89 VAL A C 1
ATOM 692 O O . VAL A 1 89 ? 17.198 -9.204 -12.022 1.00 95.62 89 VAL A O 1
ATOM 695 N N . ILE A 1 90 ? 18.036 -8.625 -10.020 1.00 94.12 90 ILE A N 1
ATOM 696 C CA . ILE A 1 90 ? 18.643 -7.368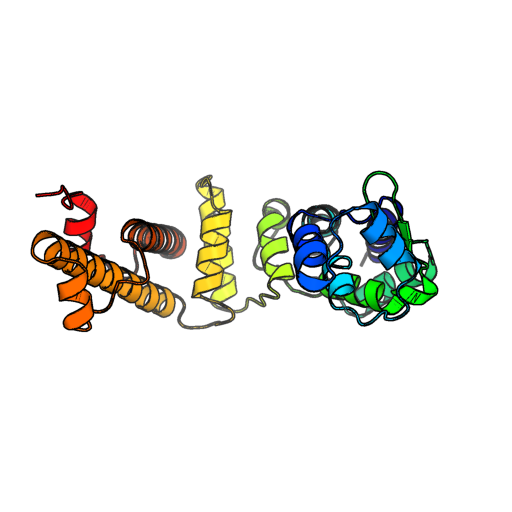 -10.474 1.00 94.12 90 ILE A CA 1
ATOM 697 C C . ILE A 1 90 ? 19.651 -7.637 -11.594 1.00 94.12 90 ILE A C 1
ATOM 699 O O . ILE A 1 90 ? 19.597 -6.992 -12.637 1.00 94.12 90 ILE A O 1
ATOM 703 N N . SER A 1 91 ? 20.548 -8.604 -11.398 1.00 93.19 91 SER A N 1
ATOM 704 C CA . SER A 1 91 ? 21.553 -8.983 -12.391 1.00 93.19 91 SER A CA 1
ATOM 705 C C . SER A 1 91 ? 20.905 -9.438 -13.701 1.00 93.19 91 SER A C 1
ATOM 707 O O . SER A 1 91 ? 21.288 -8.965 -14.770 1.00 93.19 91 SER A O 1
ATOM 709 N N . ALA A 1 92 ? 19.871 -10.281 -13.632 1.00 93.19 92 ALA A N 1
ATOM 710 C CA . ALA A 1 92 ? 19.158 -10.783 -14.802 1.00 93.19 92 ALA A CA 1
ATOM 711 C C . ALA A 1 92 ? 18.466 -9.656 -15.590 1.00 93.19 92 ALA A C 1
ATOM 713 O O . ALA A 1 92 ? 18.682 -9.536 -16.800 1.00 93.19 92 ALA A O 1
ATOM 714 N N . VAL A 1 93 ? 17.723 -8.769 -14.916 1.00 92.19 93 VAL A N 1
ATOM 715 C CA . VAL A 1 93 ? 17.074 -7.617 -15.571 1.00 92.19 93 VAL A CA 1
ATOM 716 C C . VAL A 1 93 ? 18.122 -6.696 -16.205 1.00 92.19 93 VAL A C 1
ATOM 718 O O . VAL A 1 93 ? 18.018 -6.355 -17.384 1.00 92.19 93 VAL A O 1
ATOM 721 N N . CYS A 1 94 ? 19.180 -6.350 -15.467 1.00 87.56 94 CYS A N 1
ATOM 722 C CA . CYS A 1 94 ? 20.249 -5.477 -15.956 1.00 87.56 94 CYS A CA 1
ATOM 723 C C . CYS A 1 94 ? 21.074 -6.102 -17.096 1.00 87.56 94 CYS A C 1
ATOM 725 O O . CYS A 1 94 ? 21.611 -5.382 -17.936 1.00 87.56 94 CYS A O 1
ATOM 727 N N . SER A 1 95 ? 21.183 -7.431 -17.153 1.00 87.25 95 SER A N 1
ATOM 728 C CA . SER A 1 95 ? 21.913 -8.129 -18.217 1.00 87.25 95 SER A CA 1
ATOM 729 C C . SER A 1 95 ? 21.177 -8.127 -19.558 1.00 87.25 95 SER A C 1
ATOM 731 O O . SER A 1 95 ? 21.823 -8.189 -20.602 1.00 87.25 95 SER A O 1
ATOM 733 N N . THR A 1 96 ? 19.846 -8.004 -19.536 1.00 84.25 96 THR A N 1
ATOM 734 C CA . THR A 1 96 ? 19.014 -8.090 -20.744 1.00 84.25 96 THR A CA 1
ATOM 735 C C . THR A 1 96 ? 19.139 -6.846 -21.627 1.00 84.25 96 THR A C 1
ATOM 737 O O . THR A 1 96 ? 19.005 -6.953 -22.842 1.00 84.25 96 THR A O 1
ATOM 740 N N . ARG A 1 97 ? 19.449 -5.680 -21.033 1.00 81.31 97 ARG A N 1
ATOM 741 C CA . ARG A 1 97 ? 19.682 -4.398 -21.732 1.00 81.31 97 ARG A CA 1
ATOM 742 C C . ARG A 1 97 ? 18.619 -4.074 -22.793 1.00 81.31 97 ARG A C 1
ATOM 744 O O . ARG A 1 97 ? 18.954 -3.703 -23.914 1.00 81.31 97 ARG A O 1
ATOM 751 N N . CYS A 1 98 ? 17.346 -4.253 -22.452 1.00 82.50 98 CYS A N 1
ATOM 752 C CA . CYS A 1 98 ? 16.247 -3.900 -23.342 1.00 82.50 98 CYS A CA 1
ATOM 753 C C . CYS A 1 98 ? 15.939 -2.403 -23.264 1.00 82.50 98 CYS A C 1
ATOM 755 O O . CYS A 1 98 ? 15.932 -1.832 -22.171 1.00 82.50 98 CYS A O 1
ATOM 757 N N . ASP A 1 99 ? 15.617 -1.809 -24.408 1.00 86.38 99 ASP A N 1
ATOM 758 C CA . ASP A 1 99 ? 14.999 -0.489 -24.480 1.00 86.38 99 ASP A CA 1
ATOM 759 C C . ASP A 1 99 ? 13.744 -0.427 -23.599 1.00 86.38 99 ASP A C 1
ATOM 761 O O . ASP A 1 99 ? 12.963 -1.383 -23.531 1.00 86.38 99 ASP A O 1
ATOM 765 N N . ILE A 1 100 ? 13.576 0.693 -22.896 1.00 91.19 100 ILE A N 1
ATOM 766 C CA . ILE A 1 100 ? 12.461 0.909 -21.975 1.00 91.19 100 ILE A CA 1
ATOM 767 C C . ILE A 1 100 ? 11.421 1.742 -22.707 1.00 91.19 100 ILE A C 1
ATOM 769 O O . ILE A 1 100 ? 11.650 2.911 -23.010 1.00 91.19 100 ILE A O 1
ATOM 773 N N . ILE A 1 101 ? 10.272 1.143 -22.985 1.00 93.25 101 ILE A N 1
ATOM 774 C CA . ILE A 1 101 ? 9.184 1.825 -23.669 1.00 93.25 101 ILE A CA 1
ATOM 775 C C . ILE A 1 101 ? 8.391 2.655 -22.652 1.00 93.25 101 ILE A C 1
ATOM 777 O O . ILE A 1 101 ? 8.092 2.197 -21.550 1.00 93.25 101 ILE A O 1
ATOM 781 N N . VAL A 1 102 ? 8.040 3.884 -23.017 1.00 92.00 102 VAL A N 1
ATOM 782 C CA . VAL A 1 102 ? 7.104 4.742 -22.284 1.00 92.00 102 VAL A CA 1
ATOM 783 C C . VAL A 1 102 ? 5.947 5.077 -23.214 1.00 92.00 102 VAL A C 1
ATOM 785 O O . VAL A 1 102 ? 6.142 5.649 -24.287 1.00 92.00 102 VAL A O 1
ATOM 788 N N . ASN A 1 103 ? 4.733 4.722 -22.807 1.00 89.94 103 ASN A N 1
ATOM 789 C CA . ASN A 1 103 ? 3.534 4.870 -23.620 1.00 89.94 103 ASN A CA 1
ATOM 790 C C . ASN A 1 103 ? 3.010 6.310 -23.552 1.00 89.94 103 ASN A C 1
ATOM 792 O O . ASN A 1 103 ? 2.117 6.672 -22.779 1.00 89.94 103 ASN A O 1
ATOM 796 N N . THR A 1 104 ? 3.578 7.158 -24.403 1.00 83.50 104 THR A N 1
ATOM 797 C CA . THR A 1 104 ? 3.023 8.468 -24.747 1.00 83.50 104 THR A CA 1
ATOM 798 C C . THR A 1 104 ? 1.999 8.334 -25.879 1.00 83.50 104 THR A C 1
ATOM 800 O O . THR A 1 104 ? 2.057 7.426 -26.701 1.00 83.50 104 THR A O 1
ATOM 803 N N . VAL A 1 105 ? 1.021 9.240 -25.919 1.00 75.69 105 VAL A N 1
ATOM 804 C CA . VAL A 1 105 ? 0.044 9.340 -27.023 1.00 75.69 105 VAL A CA 1
ATOM 805 C C . VAL A 1 105 ? 0.497 10.496 -27.923 1.00 75.69 105 VAL A C 1
ATOM 807 O O . VAL A 1 105 ? 0.838 11.533 -27.389 1.00 75.69 105 VAL A O 1
ATOM 810 N N . PRO A 1 106 ? 0.528 10.425 -29.259 1.00 73.75 106 PRO A N 1
ATOM 811 C CA . PRO A 1 106 ? 0.079 9.324 -30.099 1.00 73.75 106 PRO A CA 1
ATOM 812 C C . PRO A 1 106 ? 1.097 8.187 -30.255 1.00 73.75 106 PRO A C 1
ATOM 814 O O . PRO A 1 106 ? 0.691 7.101 -30.653 1.00 73.75 106 PRO A O 1
ATOM 817 N N . GLU A 1 107 ? 2.379 8.411 -29.962 1.00 81.19 107 GLU A N 1
ATOM 818 C CA . GLU A 1 107 ? 3.445 7.430 -30.194 1.00 81.19 107 GLU A CA 1
ATOM 819 C C . GLU A 1 107 ? 4.272 7.197 -28.929 1.00 81.19 107 GLU A C 1
ATOM 821 O O . GLU A 1 107 ? 4.544 8.167 -28.216 1.00 81.19 107 GLU A O 1
ATOM 826 N N . PRO A 1 108 ? 4.690 5.948 -28.652 1.00 88.81 108 PRO A N 1
ATOM 827 C CA . PRO A 1 108 ? 5.539 5.627 -27.516 1.00 88.81 108 PRO A CA 1
ATOM 828 C C . PRO A 1 108 ? 6.974 6.133 -27.711 1.00 88.81 108 PRO A C 1
ATOM 830 O O . PRO A 1 108 ? 7.475 6.237 -28.831 1.00 88.81 108 PRO A O 1
ATOM 833 N N . VAL A 1 109 ? 7.659 6.393 -26.601 1.00 90.12 109 VAL A N 1
ATOM 834 C CA . VAL A 1 109 ? 9.073 6.783 -26.563 1.00 90.12 109 VAL A CA 1
ATOM 835 C C . VAL A 1 109 ? 9.918 5.601 -26.113 1.00 90.12 109 VAL A C 1
ATOM 837 O O . VAL A 1 109 ? 9.564 4.921 -25.153 1.00 90.12 109 VAL A O 1
ATOM 840 N N . SER A 1 110 ? 11.050 5.381 -26.781 1.00 90.81 110 SER A N 1
ATOM 841 C CA . SER A 1 110 ? 12.066 4.424 -26.340 1.00 90.81 110 SER A CA 1
ATOM 842 C C . SER A 1 110 ? 13.148 5.146 -25.544 1.00 90.81 110 SER A C 1
ATOM 844 O O . SER A 1 110 ? 13.818 6.039 -26.062 1.00 90.81 110 SER A O 1
ATOM 846 N N . LEU A 1 111 ? 13.315 4.764 -24.282 1.00 89.69 111 LEU A N 1
ATOM 847 C CA . LEU A 1 111 ? 14.382 5.236 -23.413 1.00 89.69 111 LEU A CA 1
ATOM 848 C C . LEU A 1 111 ? 15.540 4.234 -23.424 1.00 89.69 111 LEU A C 1
ATOM 850 O O . LEU A 1 111 ? 15.360 3.045 -23.146 1.00 89.69 111 LEU A O 1
ATOM 854 N N . GLU A 1 112 ? 16.748 4.726 -23.700 1.00 88.56 112 GLU A N 1
ATOM 855 C CA . GLU A 1 112 ? 17.943 3.887 -23.755 1.00 88.56 112 GLU A CA 1
ATOM 856 C C . GLU A 1 112 ? 18.280 3.313 -22.369 1.00 88.56 112 GLU A C 1
ATOM 858 O O . GLU A 1 112 ? 18.514 4.046 -21.403 1.00 88.56 112 GLU A O 1
ATOM 863 N N . TRP A 1 113 ? 18.372 1.985 -22.270 1.00 87.50 113 TRP A N 1
ATOM 864 C CA . TRP A 1 113 ? 18.652 1.297 -21.005 1.00 87.50 113 TRP A CA 1
ATOM 865 C C . TRP A 1 113 ? 19.917 1.797 -20.299 1.00 87.50 113 TRP A C 1
ATOM 867 O O . TRP A 1 113 ? 19.933 1.942 -19.077 1.00 87.50 113 TRP A O 1
ATOM 877 N N . SER A 1 114 ? 20.989 2.044 -21.059 1.00 87.12 114 SER A N 1
ATOM 878 C CA . SER A 1 114 ? 22.304 2.418 -20.516 1.00 87.12 114 SER A CA 1
ATOM 879 C C . SER A 1 114 ? 22.207 3.677 -19.648 1.00 87.12 114 SER A C 1
ATOM 881 O O . SER A 1 114 ? 22.756 3.728 -18.543 1.00 87.12 114 SER A O 1
ATOM 883 N N . ARG A 1 115 ? 21.409 4.633 -20.122 1.00 86.56 115 ARG A N 1
ATOM 884 C CA . ARG A 1 115 ? 21.127 5.919 -19.507 1.00 86.56 115 ARG A CA 1
ATOM 885 C C . ARG A 1 115 ? 20.221 5.793 -18.281 1.00 86.56 115 ARG A C 1
ATOM 887 O O . ARG A 1 115 ? 20.510 6.368 -17.237 1.00 86.56 115 ARG A O 1
ATOM 894 N N . PHE A 1 116 ? 19.179 4.967 -18.363 1.00 88.94 116 PHE A N 1
ATOM 895 C CA . PHE A 1 116 ? 18.178 4.818 -17.296 1.00 88.94 116 PHE A CA 1
ATOM 896 C C . PHE A 1 116 ? 18.404 3.615 -16.366 1.00 88.94 116 PHE A C 1
ATOM 898 O O . PHE A 1 116 ? 17.539 3.266 -15.562 1.00 88.94 116 PHE A O 1
ATOM 905 N N . SER A 1 117 ? 19.583 2.995 -16.409 1.00 88.88 117 SER A N 1
ATOM 906 C CA . SER A 1 117 ? 19.919 1.811 -15.604 1.00 88.88 117 SER A CA 1
ATOM 907 C C . SER A 1 117 ? 19.759 2.023 -14.088 1.00 88.88 117 SER A C 1
ATOM 909 O O . SER A 1 117 ? 19.308 1.121 -13.378 1.00 88.88 117 SER A O 1
ATOM 911 N N . SER A 1 118 ? 20.046 3.227 -13.580 1.00 89.75 118 SER A N 1
ATOM 912 C CA . SER A 1 118 ? 19.815 3.600 -12.175 1.00 89.75 118 SER A CA 1
ATOM 913 C C . SER A 1 118 ? 18.327 3.629 -11.805 1.00 89.75 118 SER A C 1
ATOM 915 O O . SER A 1 118 ? 17.955 3.197 -10.711 1.00 89.75 118 SER A O 1
ATOM 917 N N . HIS A 1 119 ? 17.467 4.073 -12.722 1.00 91.62 119 HIS A N 1
ATOM 918 C CA . HIS A 1 119 ? 16.018 4.103 -12.537 1.00 91.62 119 HIS A CA 1
ATOM 919 C C . HIS A 1 119 ? 15.420 2.704 -12.583 1.00 91.62 119 HIS A C 1
ATOM 921 O O . HIS A 1 119 ? 14.579 2.381 -11.752 1.00 91.62 119 HIS A O 1
ATOM 927 N N . VAL A 1 120 ? 15.916 1.837 -13.470 1.00 92.19 120 VAL A N 1
ATOM 928 C CA . VAL A 1 120 ? 15.562 0.410 -13.480 1.00 92.19 120 VAL A CA 1
ATOM 929 C C . VAL A 1 120 ? 15.943 -0.250 -12.154 1.00 92.19 120 VAL A C 1
ATOM 931 O O . VAL A 1 120 ? 15.136 -0.959 -11.555 1.00 92.19 120 VAL A O 1
ATOM 934 N N . TYR A 1 121 ? 17.143 0.020 -11.638 1.00 92.25 121 TYR A N 1
ATOM 935 C CA . TYR A 1 121 ? 17.548 -0.486 -10.327 1.00 92.25 121 TYR A CA 1
ATOM 936 C C . TYR A 1 121 ? 16.624 0.021 -9.205 1.00 92.25 121 TYR A C 1
ATOM 938 O O . TYR A 1 121 ? 16.170 -0.764 -8.369 1.00 92.25 121 TYR A O 1
ATOM 946 N N . SER A 1 122 ? 16.302 1.320 -9.208 1.00 92.75 122 SER A N 1
ATOM 947 C CA . SER A 1 122 ? 15.362 1.939 -8.262 1.00 92.75 122 SER A CA 1
ATOM 948 C C . SER A 1 122 ? 13.964 1.319 -8.356 1.00 92.75 122 SER A C 1
ATOM 950 O O . SER A 1 122 ? 13.379 0.968 -7.332 1.00 92.75 122 SER A O 1
ATOM 952 N N . TYR A 1 123 ? 13.462 1.085 -9.570 1.00 94.38 123 TYR A N 1
ATOM 953 C CA . TYR A 1 123 ? 12.190 0.418 -9.843 1.00 94.38 123 TYR A CA 1
ATOM 954 C C . TYR A 1 123 ? 12.132 -0.962 -9.182 1.00 94.38 123 TYR A C 1
ATOM 956 O O . TYR A 1 123 ? 11.204 -1.248 -8.425 1.00 94.38 123 TYR A O 1
ATOM 964 N N . ILE A 1 124 ? 13.165 -1.791 -9.377 1.00 94.75 124 ILE A N 1
ATOM 965 C CA . ILE A 1 124 ? 13.237 -3.128 -8.769 1.00 94.75 124 ILE A CA 1
ATOM 966 C C . ILE A 1 124 ? 13.271 -3.027 -7.239 1.00 94.75 124 ILE A C 1
ATOM 968 O O . ILE A 1 124 ? 12.613 -3.803 -6.548 1.00 94.75 124 ILE A O 1
ATOM 972 N N . LYS A 1 125 ? 13.986 -2.044 -6.678 1.00 94.06 125 LYS A N 1
ATOM 973 C CA . LYS A 1 125 ? 13.990 -1.802 -5.227 1.00 94.06 125 LYS A CA 1
ATOM 974 C C . LYS A 1 125 ? 12.622 -1.358 -4.702 1.00 94.06 125 LYS A C 1
ATOM 976 O O . LYS A 1 125 ? 12.235 -1.802 -3.626 1.00 94.06 125 LYS A O 1
ATOM 981 N N . LYS A 1 126 ? 11.865 -0.547 -5.450 1.00 95.19 126 LYS A N 1
ATOM 982 C CA . LYS A 1 126 ? 10.499 -0.099 -5.098 1.00 95.19 126 LYS A CA 1
ATOM 983 C C . LYS A 1 126 ? 9.467 -1.246 -5.087 1.00 95.19 126 LYS A C 1
ATOM 985 O O . LYS A 1 126 ? 8.391 -1.073 -4.508 1.00 95.19 126 LYS A O 1
ATOM 990 N N . LEU A 1 127 ? 9.792 -2.413 -5.659 1.00 95.25 127 LEU A N 1
ATOM 991 C CA . LEU A 1 127 ? 8.988 -3.638 -5.528 1.00 95.25 127 LEU A CA 1
ATOM 992 C C . LEU A 1 127 ? 9.081 -4.269 -4.125 1.00 95.25 127 LEU A C 1
ATOM 994 O O . LEU A 1 127 ? 8.196 -5.038 -3.764 1.00 95.25 127 LEU A O 1
ATOM 998 N N . ASN A 1 128 ? 10.111 -3.936 -3.330 1.00 95.94 128 ASN A N 1
ATOM 999 C CA . ASN A 1 128 ? 10.311 -4.412 -1.951 1.00 95.94 128 ASN A CA 1
ATOM 1000 C C . ASN A 1 128 ? 10.153 -5.952 -1.817 1.00 95.94 128 ASN A C 1
ATOM 1002 O O . ASN A 1 128 ? 9.393 -6.471 -0.990 1.00 95.94 128 ASN A O 1
ATOM 1006 N N . LEU A 1 129 ? 10.852 -6.691 -2.690 1.00 95.19 129 LEU A N 1
ATOM 1007 C CA . LEU A 1 129 ? 10.761 -8.155 -2.824 1.00 95.19 129 LEU A CA 1
ATOM 1008 C C . LEU A 1 129 ? 11.203 -8.920 -1.561 1.00 95.19 129 LEU A C 1
ATOM 1010 O O . LEU A 1 129 ? 10.871 -10.091 -1.402 1.00 95.19 129 LEU A O 1
ATOM 1014 N N . ASP A 1 130 ? 11.941 -8.265 -0.670 1.00 94.56 130 ASP A N 1
ATOM 1015 C CA . ASP A 1 130 ? 12.453 -8.785 0.600 1.00 94.56 130 ASP A CA 1
ATOM 1016 C C . ASP A 1 130 ? 11.427 -8.761 1.740 1.00 94.56 130 ASP A C 1
ATOM 1018 O O . ASP A 1 130 ? 11.585 -9.485 2.721 1.00 94.56 130 ASP A O 1
ATOM 1022 N N . ILE A 1 131 ? 10.371 -7.945 1.638 1.00 92.81 131 ILE A N 1
ATOM 1023 C CA . ILE A 1 131 ? 9.442 -7.735 2.756 1.00 92.81 131 ILE A CA 1
ATOM 1024 C C . ILE A 1 131 ? 8.704 -9.033 3.106 1.00 92.81 131 ILE A C 1
ATOM 1026 O O . ILE A 1 131 ? 8.116 -9.698 2.251 1.00 92.81 131 ILE A O 1
ATOM 1030 N N . ASN A 1 132 ? 8.705 -9.390 4.386 1.00 90.44 132 ASN A N 1
ATOM 1031 C CA . ASN A 1 132 ? 7.992 -10.562 4.869 1.00 90.44 132 ASN A CA 1
ATOM 1032 C C . ASN A 1 132 ? 6.500 -10.238 5.054 1.00 90.44 132 ASN A C 1
ATOM 1034 O O . ASN A 1 132 ? 6.124 -9.367 5.831 1.00 90.44 132 ASN A O 1
ATOM 1038 N N . THR A 1 133 ? 5.662 -10.984 4.345 1.00 90.19 133 THR A N 1
ATOM 1039 C CA . THR A 1 133 ? 4.192 -10.928 4.360 1.00 90.19 133 THR A CA 1
ATOM 1040 C C . THR A 1 133 ? 3.571 -12.212 4.928 1.00 90.19 133 THR A C 1
ATOM 1042 O O . THR A 1 133 ? 2.382 -12.467 4.769 1.00 90.19 133 THR A O 1
ATOM 1045 N N . GLY A 1 134 ? 4.367 -13.035 5.617 1.00 85.94 134 GLY A N 1
ATOM 1046 C CA . GLY A 1 134 ? 4.001 -14.327 6.208 1.00 85.94 134 GLY A CA 1
ATOM 1047 C C . GLY A 1 134 ? 3.037 -14.267 7.395 1.00 85.94 134 GLY A C 1
ATOM 1048 O O . GLY A 1 134 ? 2.983 -15.218 8.171 1.00 85.94 134 GLY A O 1
ATOM 1049 N N . ILE A 1 135 ? 2.287 -13.173 7.537 1.00 87.19 135 ILE A N 1
ATOM 1050 C CA . ILE A 1 135 ? 1.152 -13.061 8.462 1.00 87.19 135 ILE A CA 1
ATOM 1051 C C . ILE A 1 135 ? -0.061 -13.861 7.960 1.00 87.19 135 ILE A C 1
ATOM 1053 O O . ILE A 1 135 ? -0.927 -14.240 8.742 1.00 87.19 135 ILE A O 1
ATOM 1057 N N . PHE A 1 136 ? -0.102 -14.147 6.655 1.00 82.31 136 PHE A N 1
ATOM 1058 C CA . PHE A 1 136 ? -1.079 -15.031 6.030 1.00 82.31 136 PHE A CA 1
ATOM 1059 C C . PHE A 1 136 ? -0.522 -16.458 6.045 1.00 82.31 136 PHE A C 1
ATOM 1061 O O . PHE A 1 136 ? 0.436 -16.776 5.335 1.00 82.31 136 PHE A O 1
ATOM 1068 N N . HIS A 1 137 ? -1.062 -17.316 6.907 1.00 68.12 137 HIS A N 1
ATOM 1069 C CA . HIS A 1 137 ? -0.547 -18.671 7.087 1.00 68.12 137 HIS A CA 1
ATOM 1070 C C . HIS A 1 137 ? -1.000 -19.622 5.964 1.00 68.12 137 HIS A C 1
ATOM 1072 O O . HIS A 1 137 ? -2.154 -19.628 5.551 1.00 68.12 137 HIS A O 1
ATOM 1078 N N . GLY A 1 138 ? -0.096 -20.500 5.515 1.00 65.06 138 GLY A N 1
ATOM 1079 C CA . GLY A 1 138 ? -0.439 -21.661 4.685 1.00 65.06 138 GLY A CA 1
ATOM 1080 C C . GLY A 1 138 ? -1.015 -21.331 3.301 1.00 65.06 138 GLY A C 1
ATOM 1081 O O . GLY A 1 138 ? -0.473 -20.503 2.571 1.00 65.06 138 GLY A O 1
ATOM 1082 N N . GLN A 1 139 ? -2.077 -22.048 2.915 1.00 57.34 139 GLN A N 1
ATOM 1083 C CA . GLN A 1 139 ? -2.717 -21.941 1.595 1.00 57.34 139 GLN A CA 1
ATOM 1084 C C . GLN A 1 139 ? -3.509 -20.639 1.410 1.00 57.34 139 GLN A C 1
ATOM 1086 O O . GLN A 1 139 ? -3.762 -20.244 0.273 1.00 57.34 139 GLN A O 1
ATOM 1091 N N . ASP A 1 140 ? -3.819 -19.930 2.496 1.00 64.75 140 ASP A N 1
ATOM 1092 C CA . ASP A 1 140 ? -4.576 -18.682 2.431 1.00 64.75 140 ASP A CA 1
ATOM 1093 C C . ASP A 1 140 ? -3.750 -17.526 1.851 1.00 64.75 140 ASP A C 1
ATOM 1095 O O . ASP A 1 140 ? -4.306 -16.577 1.310 1.00 64.75 140 ASP A O 1
ATOM 1099 N N . ALA A 1 141 ? -2.414 -17.615 1.865 1.00 67.38 141 ALA A N 1
ATOM 1100 C CA . ALA A 1 141 ? -1.535 -16.581 1.310 1.00 67.38 141 ALA A CA 1
ATOM 1101 C C . ALA A 1 141 ? -1.733 -16.330 -0.200 1.00 67.38 141 ALA A C 1
ATOM 1103 O O . ALA A 1 141 ? -1.331 -15.279 -0.703 1.00 67.38 141 ALA A O 1
ATOM 1104 N N . VAL A 1 142 ? -2.326 -17.287 -0.924 1.00 73.62 142 VAL A N 1
ATOM 1105 C CA . VAL A 1 142 ? -2.704 -17.137 -2.342 1.00 73.62 142 VAL A CA 1
ATOM 1106 C C . VAL A 1 142 ? -4.007 -16.344 -2.493 1.00 73.62 142 VAL A C 1
ATOM 1108 O O . VAL A 1 142 ? -4.217 -15.710 -3.521 1.00 73.62 142 VAL A O 1
ATOM 1111 N N . ASN A 1 143 ? -4.855 -16.326 -1.463 1.00 81.81 143 ASN A N 1
ATOM 1112 C CA . ASN A 1 143 ? -6.118 -15.589 -1.453 1.00 81.81 143 ASN A CA 1
ATOM 1113 C C . ASN A 1 143 ? -5.946 -14.122 -1.023 1.00 81.81 143 ASN A C 1
ATOM 1115 O O . ASN A 1 143 ? -6.836 -13.320 -1.272 1.00 81.81 143 ASN A O 1
ATOM 1119 N N . PHE A 1 144 ? -4.801 -13.768 -0.426 1.00 88.50 144 PHE A N 1
ATOM 1120 C CA . PHE A 1 144 ? -4.513 -12.428 0.105 1.00 88.50 144 PHE A CA 1
ATOM 1121 C C . PHE A 1 144 ? -3.463 -11.657 -0.713 1.00 88.50 144 PHE A C 1
ATOM 1123 O O . PHE A 1 144 ? -2.562 -11.014 -0.170 1.00 88.50 144 PHE A O 1
ATOM 1130 N N . ILE A 1 145 ? -3.503 -11.777 -2.043 1.00 90.94 145 ILE A N 1
ATOM 1131 C CA . ILE A 1 145 ? -2.514 -11.133 -2.924 1.00 90.94 145 ILE A CA 1
ATOM 1132 C C . ILE A 1 145 ? -2.546 -9.606 -2.782 1.00 90.94 145 ILE A C 1
ATOM 1134 O O . ILE A 1 145 ? -1.489 -8.982 -2.707 1.00 90.94 145 ILE A O 1
ATOM 1138 N N . ASP A 1 146 ? -3.730 -9.004 -2.696 1.00 92.06 146 ASP A N 1
ATOM 1139 C CA . ASP A 1 146 ? -3.873 -7.553 -2.571 1.00 92.06 146 ASP A CA 1
ATOM 1140 C C . ASP A 1 146 ? -3.292 -7.025 -1.255 1.00 92.06 146 ASP A C 1
ATOM 1142 O O . ASP A 1 146 ? -2.545 -6.045 -1.237 1.00 92.06 146 ASP A O 1
ATOM 1146 N N . GLU A 1 147 ? -3.554 -7.711 -0.148 1.00 92.62 147 GLU A N 1
ATOM 1147 C CA . GLU A 1 147 ? -3.033 -7.358 1.166 1.00 92.62 147 GLU A CA 1
ATOM 1148 C C . GLU A 1 147 ? -1.514 -7.507 1.218 1.00 92.62 147 GLU A C 1
ATOM 1150 O O . GLU A 1 147 ? -0.817 -6.649 1.767 1.00 92.62 147 GLU A O 1
ATOM 1155 N N . ARG A 1 148 ? -0.969 -8.554 0.589 1.00 92.62 148 ARG A N 1
ATOM 1156 C CA . ARG A 1 148 ? 0.481 -8.722 0.448 1.00 92.62 148 ARG A CA 1
ATOM 1157 C C . ARG A 1 148 ? 1.105 -7.579 -0.350 1.00 92.62 148 ARG A C 1
ATOM 1159 O O . ARG A 1 148 ? 2.121 -7.030 0.081 1.00 92.62 148 ARG A O 1
ATOM 1166 N N . ILE A 1 149 ? 0.476 -7.165 -1.452 1.00 94.12 149 ILE A N 1
ATOM 1167 C CA . ILE A 1 149 ? 0.911 -5.995 -2.226 1.00 94.12 149 ILE A CA 1
ATOM 1168 C C . ILE A 1 149 ? 0.897 -4.744 -1.348 1.00 94.12 149 ILE A C 1
ATOM 1170 O O . ILE A 1 149 ? 1.869 -3.989 -1.376 1.00 94.12 149 ILE A O 1
ATOM 1174 N N . ILE A 1 150 ? -0.145 -4.525 -0.543 1.00 94.12 150 ILE A N 1
ATOM 1175 C CA . ILE A 1 150 ? -0.236 -3.378 0.375 1.00 94.12 150 ILE A CA 1
ATOM 1176 C C . ILE A 1 150 ? 0.920 -3.393 1.383 1.00 94.12 150 ILE A C 1
ATOM 1178 O O . ILE A 1 150 ? 1.603 -2.377 1.542 1.00 94.12 150 ILE A O 1
ATOM 1182 N N . LEU A 1 151 ? 1.197 -4.541 2.008 1.00 93.31 151 LEU A N 1
ATOM 1183 C CA . LEU A 1 151 ? 2.302 -4.688 2.960 1.00 93.31 151 LEU A CA 1
ATOM 1184 C C . LEU A 1 151 ? 3.657 -4.378 2.314 1.00 93.31 151 LEU A C 1
ATOM 1186 O O . LEU A 1 151 ? 4.424 -3.576 2.853 1.00 93.31 151 LEU A O 1
ATOM 1190 N N . ARG A 1 152 ? 3.945 -4.950 1.135 1.00 93.06 152 ARG A N 1
ATOM 1191 C CA . ARG A 1 152 ? 5.206 -4.695 0.418 1.00 93.06 152 ARG A CA 1
ATOM 1192 C C . ARG A 1 152 ? 5.320 -3.250 -0.031 1.00 93.06 152 ARG A C 1
ATOM 1194 O O . ARG A 1 152 ? 6.368 -2.639 0.150 1.00 93.06 152 ARG A O 1
ATOM 1201 N N . SER A 1 153 ? 4.262 -2.684 -0.605 1.00 91.81 153 SER A N 1
ATOM 1202 C CA . SER A 1 153 ? 4.260 -1.311 -1.128 1.00 91.81 153 SER A CA 1
ATOM 1203 C C . SER A 1 153 ? 4.454 -0.286 -0.013 1.00 91.81 153 SER A C 1
ATOM 1205 O O . SER A 1 153 ? 5.256 0.633 -0.163 1.00 91.81 153 SER A O 1
ATOM 1207 N N . GLY A 1 154 ? 3.785 -0.490 1.125 1.00 90.38 154 GLY A N 1
ATOM 1208 C CA . GLY A 1 154 ? 3.912 0.349 2.316 1.00 90.38 154 GLY A CA 1
ATOM 1209 C C . GLY A 1 154 ? 5.136 0.051 3.186 1.00 90.38 154 GLY A C 1
ATOM 1210 O O . GLY A 1 154 ? 5.363 0.763 4.159 1.00 90.38 154 GLY A O 1
ATOM 1211 N N . ARG A 1 155 ? 5.936 -0.973 2.844 1.00 91.56 155 ARG A N 1
ATOM 1212 C CA . ARG A 1 155 ? 7.087 -1.454 3.634 1.00 91.56 155 ARG A CA 1
ATOM 1213 C C . ARG A 1 155 ? 6.715 -1.785 5.084 1.00 91.56 155 ARG A C 1
ATOM 1215 O O . ARG A 1 155 ? 7.496 -1.554 6.007 1.00 91.56 155 ARG A O 1
ATOM 1222 N N . TYR A 1 156 ? 5.517 -2.325 5.282 1.00 90.12 156 TYR A N 1
ATOM 1223 C CA . TYR A 1 156 ? 5.047 -2.740 6.597 1.00 90.12 156 TYR A CA 1
ATOM 1224 C C . TYR A 1 156 ? 5.741 -4.040 7.001 1.00 90.12 156 TYR A C 1
ATOM 1226 O O . TYR A 1 156 ? 5.581 -5.072 6.351 1.00 90.12 156 TYR A O 1
ATOM 1234 N N . VAL A 1 157 ? 6.511 -3.983 8.086 1.00 87.44 157 VAL A N 1
ATOM 1235 C CA . VAL A 1 157 ? 7.151 -5.155 8.691 1.00 87.44 157 VAL A CA 1
ATOM 1236 C C . VAL A 1 157 ? 6.392 -5.498 9.964 1.00 87.44 157 VAL A C 1
ATOM 1238 O O . VAL A 1 157 ? 6.629 -4.920 11.024 1.00 87.44 157 VAL A O 1
ATOM 1241 N N . CYS A 1 158 ? 5.446 -6.423 9.841 1.00 87.19 158 CYS A N 1
ATOM 1242 C CA . CYS A 1 158 ? 4.618 -6.873 10.954 1.00 87.19 158 CYS A CA 1
ATOM 1243 C C . CYS A 1 158 ? 5.301 -8.028 11.693 1.00 87.19 158 CYS A C 1
ATOM 1245 O O . CYS A 1 158 ? 5.798 -8.972 11.077 1.00 87.19 158 CYS A O 1
ATOM 1247 N N . SER A 1 159 ? 5.316 -7.971 13.023 1.00 88.06 159 SER A N 1
ATOM 1248 C CA . SER A 1 159 ? 5.853 -9.040 13.872 1.00 88.06 159 SER A CA 1
ATOM 1249 C C . SER A 1 159 ? 5.204 -9.023 15.255 1.00 88.06 159 SER A C 1
ATOM 1251 O O . SER A 1 159 ? 4.641 -8.012 15.670 1.00 88.06 159 SER A O 1
ATOM 1253 N N . GLY A 1 160 ? 5.274 -10.143 15.979 1.00 90.44 160 GLY A N 1
ATOM 1254 C CA . GLY A 1 160 ? 4.644 -10.258 17.296 1.00 90.44 160 GLY A CA 1
ATOM 1255 C C . GLY A 1 160 ? 3.139 -9.981 17.234 1.00 90.44 160 GLY A C 1
ATOM 1256 O O . GLY A 1 160 ? 2.450 -10.527 16.371 1.00 90.44 160 GLY A O 1
ATOM 1257 N N . GLU A 1 161 ? 2.653 -9.101 18.113 1.00 91.81 161 GLU A N 1
ATOM 1258 C CA . GLU A 1 161 ? 1.223 -8.798 18.263 1.00 91.81 161 GLU A CA 1
ATOM 1259 C C . GLU A 1 161 ? 0.594 -8.236 16.978 1.00 91.81 161 GLU A C 1
ATOM 1261 O O . GLU A 1 161 ? -0.532 -8.588 16.647 1.00 91.81 161 GLU A O 1
ATOM 1266 N N . SER A 1 162 ? 1.316 -7.418 16.199 1.00 91.69 162 SER A N 1
ATOM 1267 C CA . SER A 1 162 ? 0.773 -6.845 14.955 1.00 91.69 162 SER A CA 1
ATOM 1268 C C . SER A 1 162 ? 0.546 -7.902 13.875 1.00 91.69 162 SER A C 1
ATOM 1270 O O . SER A 1 162 ? -0.457 -7.862 13.163 1.00 91.69 162 SER A O 1
ATOM 1272 N N . ALA A 1 163 ? 1.455 -8.875 13.775 1.00 91.06 163 ALA A N 1
ATOM 1273 C CA . ALA A 1 163 ? 1.319 -10.002 12.860 1.00 91.06 163 ALA A CA 1
ATOM 1274 C C . ALA A 1 163 ? 0.163 -10.923 13.271 1.00 91.06 163 ALA A C 1
ATOM 1276 O O . ALA A 1 163 ? -0.640 -11.301 12.421 1.00 91.06 163 ALA A O 1
ATOM 1277 N N . GLU A 1 164 ? 0.051 -11.242 14.563 1.00 91.69 164 GLU A N 1
ATOM 1278 C CA . GLU A 1 164 ? -1.044 -12.059 15.101 1.00 91.69 164 GLU A CA 1
ATOM 1279 C C . GLU A 1 164 ? -2.406 -11.380 14.908 1.00 91.69 164 GLU A C 1
ATOM 1281 O O . GLU A 1 164 ? -3.367 -12.014 14.461 1.00 91.69 164 GLU A O 1
ATOM 1286 N N . PHE A 1 165 ? -2.472 -10.075 15.176 1.00 94.00 165 PHE A N 1
ATOM 1287 C CA . PHE A 1 165 ? -3.666 -9.261 15.000 1.00 94.00 165 PHE A CA 1
ATOM 1288 C C . PHE A 1 165 ? -4.136 -9.248 13.543 1.00 94.00 165 PHE A C 1
ATOM 1290 O O . PHE A 1 165 ? -5.276 -9.614 13.256 1.00 94.00 165 PHE A O 1
ATOM 1297 N N . LEU A 1 166 ? -3.260 -8.866 12.608 1.00 93.56 166 LEU A N 1
ATOM 1298 C CA . LEU A 1 166 ? -3.608 -8.781 11.189 1.00 93.56 166 LEU A CA 1
ATOM 1299 C C . LEU A 1 166 ? -3.896 -10.157 10.577 1.00 93.56 166 LEU A C 1
ATOM 1301 O O . LEU A 1 166 ? -4.815 -10.279 9.770 1.00 93.56 166 LEU A O 1
ATOM 1305 N N . GLY A 1 167 ? -3.144 -11.190 10.969 1.00 91.62 167 GLY A N 1
ATOM 1306 C CA . GLY A 1 167 ? -3.392 -12.564 10.533 1.00 91.62 167 GLY A CA 1
ATOM 1307 C C . GLY A 1 167 ? -4.750 -13.076 11.017 1.00 91.62 167 GLY A C 1
ATOM 1308 O O . GLY A 1 167 ? -5.501 -13.679 10.249 1.00 91.62 167 GLY A O 1
ATOM 1309 N N . THR A 1 168 ? -5.117 -12.769 12.266 1.00 92.81 168 THR A N 1
ATOM 1310 C CA . THR A 1 168 ? -6.446 -13.087 12.807 1.00 92.81 168 THR A CA 1
ATOM 1311 C C . THR A 1 168 ? -7.537 -12.315 12.079 1.00 92.81 168 THR A C 1
ATOM 1313 O O . THR A 1 168 ? -8.526 -12.922 11.674 1.00 92.81 168 THR A O 1
ATOM 1316 N N . LEU A 1 169 ? -7.349 -11.012 11.861 1.00 94.06 169 LEU A N 1
ATOM 1317 C CA . LEU A 1 169 ? -8.298 -10.170 11.138 1.00 94.06 169 LEU A CA 1
ATOM 1318 C C . LEU A 1 169 ? -8.569 -10.717 9.729 1.00 94.06 169 LEU A C 1
ATOM 1320 O O . LEU A 1 169 ? -9.727 -10.892 9.359 1.00 94.06 169 LEU A O 1
ATOM 1324 N N . ALA A 1 170 ? -7.517 -11.041 8.972 1.00 92.00 170 ALA A N 1
ATOM 1325 C CA . ALA A 1 170 ? -7.636 -11.579 7.620 1.00 92.00 170 ALA A CA 1
ATOM 1326 C C . ALA A 1 170 ? -8.350 -12.932 7.592 1.00 92.00 170 ALA A C 1
ATOM 1328 O O . ALA A 1 170 ? -9.283 -13.131 6.814 1.00 92.00 170 ALA A O 1
ATOM 1329 N N . ARG A 1 171 ? -7.969 -13.844 8.493 1.00 90.81 171 ARG A N 1
ATOM 1330 C CA . ARG A 1 171 ? -8.613 -15.155 8.613 1.00 90.81 171 ARG A CA 1
ATOM 1331 C C . ARG A 1 171 ? -10.104 -15.027 8.929 1.00 90.81 171 ARG A C 1
ATOM 1333 O O . ARG A 1 171 ? -10.919 -15.670 8.278 1.00 90.81 171 ARG A O 1
ATOM 1340 N N . ARG A 1 172 ? -10.471 -14.184 9.897 1.00 92.00 172 ARG A N 1
ATOM 1341 C CA . ARG A 1 172 ? -11.871 -13.971 10.301 1.00 92.00 172 ARG A CA 1
ATOM 1342 C C . ARG A 1 172 ? -12.695 -13.302 9.206 1.00 92.00 172 ARG A C 1
ATOM 1344 O O . ARG A 1 172 ? -13.805 -13.741 8.931 1.00 92.00 172 ARG A O 1
ATOM 1351 N N . ALA A 1 173 ? -12.136 -12.301 8.532 1.00 91.38 173 ALA A N 1
ATOM 1352 C CA . ALA A 1 173 ? -12.798 -11.659 7.402 1.00 91.38 173 ALA A CA 1
ATOM 1353 C C . ALA A 1 173 ? -13.060 -12.641 6.245 1.00 91.38 173 ALA A C 1
ATOM 1355 O O . ALA A 1 173 ? -14.121 -12.579 5.625 1.00 91.38 173 ALA A O 1
ATOM 1356 N N . ALA A 1 174 ? -12.130 -13.568 5.985 1.00 88.69 174 ALA A N 1
ATOM 1357 C CA . ALA A 1 174 ? -12.318 -14.632 5.000 1.00 88.69 174 ALA A CA 1
ATOM 1358 C C . ALA A 1 174 ? -13.372 -15.664 5.443 1.00 88.69 174 ALA A C 1
ATOM 1360 O O . ALA A 1 174 ? -14.232 -16.023 4.642 1.00 88.69 174 ALA A O 1
ATOM 1361 N N . GLU A 1 175 ? -13.355 -16.096 6.712 1.00 90.12 175 GLU A N 1
ATOM 1362 C CA . GLU A 1 175 ? -14.380 -16.985 7.295 1.00 90.12 175 GLU A CA 1
ATOM 1363 C C . GLU A 1 175 ? -15.799 -16.395 7.137 1.00 90.12 175 GLU A C 1
ATOM 1365 O O . GLU A 1 175 ? -16.745 -17.124 6.835 1.00 90.12 175 GLU A O 1
ATOM 1370 N N . GLU A 1 176 ? -15.943 -15.075 7.282 1.00 91.06 176 GLU A N 1
ATOM 1371 C CA . GLU A 1 176 ? -17.222 -14.361 7.171 1.00 91.06 176 GLU A CA 1
ATOM 1372 C C . GLU A 1 176 ? -17.564 -13.874 5.748 1.00 91.06 176 GLU A C 1
ATOM 1374 O O . GLU A 1 176 ? -18.650 -13.337 5.534 1.00 91.06 176 GLU A O 1
ATOM 1379 N N . ASN A 1 177 ? -16.685 -14.078 4.756 1.00 88.06 177 ASN A N 1
ATOM 1380 C CA . ASN A 1 177 ? -16.812 -13.527 3.394 1.00 88.06 177 ASN A CA 1
ATOM 1381 C C . ASN A 1 177 ? -17.101 -12.014 3.381 1.00 88.06 177 ASN A C 1
ATOM 1383 O O . ASN A 1 177 ? -17.973 -11.526 2.654 1.00 88.06 177 ASN A O 1
ATOM 1387 N N . LEU A 1 178 ? -16.378 -11.263 4.211 1.00 88.56 178 LEU A N 1
ATOM 1388 C CA . LEU A 1 178 ? -16.646 -9.849 4.428 1.00 88.56 178 LEU A CA 1
ATOM 1389 C C . LEU A 1 178 ? -16.336 -9.012 3.177 1.00 88.56 178 LEU A C 1
ATOM 1391 O O . LEU A 1 178 ? -15.183 -8.849 2.771 1.00 88.56 178 LEU A O 1
ATOM 1395 N N . SER A 1 179 ? -17.374 -8.418 2.584 1.00 88.06 179 SER A N 1
ATOM 1396 C CA . SER A 1 179 ? -17.215 -7.478 1.473 1.00 88.06 179 SER A CA 1
ATOM 1397 C C . SER A 1 179 ? -16.448 -6.230 1.920 1.00 88.06 179 SER A C 1
ATOM 1399 O O . SER A 1 179 ? -16.778 -5.646 2.952 1.00 88.06 179 SER A O 1
ATOM 1401 N N . GLY A 1 180 ? -15.473 -5.781 1.126 1.00 87.94 180 GLY A N 1
ATOM 1402 C CA . GLY A 1 180 ? -14.693 -4.577 1.441 1.00 87.94 180 GLY A CA 1
ATOM 1403 C C . GLY A 1 180 ? -13.593 -4.793 2.486 1.00 87.94 180 GLY A C 1
ATOM 1404 O O . GLY A 1 180 ? -13.130 -3.830 3.095 1.00 87.94 180 GLY A O 1
ATOM 1405 N N . PHE A 1 181 ? -13.151 -6.038 2.694 1.00 93.00 181 PHE A N 1
ATOM 1406 C CA . PHE A 1 181 ? -12.074 -6.363 3.632 1.00 93.00 181 PHE A CA 1
ATOM 1407 C C . PHE A 1 181 ? -10.790 -5.541 3.407 1.00 93.00 181 PHE A C 1
ATOM 1409 O O . PHE A 1 181 ? -10.203 -5.070 4.379 1.00 93.00 181 PHE A O 1
ATOM 1416 N N . ILE A 1 182 ? -10.401 -5.283 2.154 1.00 93.38 182 ILE A N 1
ATOM 1417 C CA . ILE A 1 182 ? -9.202 -4.491 1.823 1.00 93.38 182 ILE A CA 1
ATOM 1418 C C . ILE A 1 182 ? -9.224 -3.112 2.508 1.00 93.38 182 ILE A C 1
ATOM 1420 O O . ILE A 1 182 ? -8.216 -2.690 3.077 1.00 93.38 182 ILE A O 1
ATOM 1424 N N . ASP A 1 183 ? -10.372 -2.429 2.535 1.00 94.62 183 ASP A N 1
ATOM 1425 C CA . ASP A 1 183 ? -10.493 -1.113 3.175 1.00 94.62 183 ASP A CA 1
ATOM 1426 C C . ASP A 1 183 ? -10.324 -1.190 4.695 1.00 94.62 183 ASP A C 1
ATOM 1428 O O . A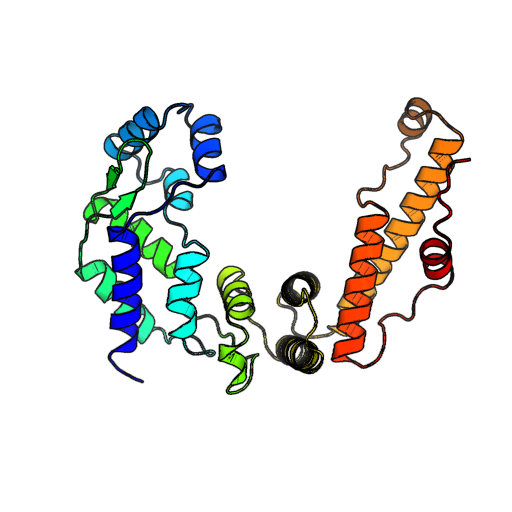SP A 1 183 ? -9.755 -0.280 5.307 1.00 94.62 183 ASP A O 1
ATOM 1432 N N . LEU A 1 184 ? -10.809 -2.271 5.313 1.00 95.25 184 LEU A N 1
ATOM 1433 C CA . LEU A 1 184 ? -10.623 -2.535 6.740 1.00 95.25 184 LEU A CA 1
ATOM 1434 C C . LEU A 1 184 ? -9.170 -2.882 7.050 1.00 95.25 184 LEU A C 1
ATOM 1436 O O . LEU A 1 184 ? -8.627 -2.385 8.033 1.00 95.25 184 LEU A O 1
ATOM 1440 N N . PHE A 1 185 ? -8.524 -3.673 6.197 1.00 95.31 185 PHE A N 1
ATOM 1441 C CA . PHE A 1 185 ? -7.121 -4.042 6.339 1.00 95.31 185 PHE A CA 1
ATOM 1442 C C . PHE A 1 185 ? -6.203 -2.816 6.241 1.00 95.31 185 PHE A C 1
ATOM 1444 O O . PHE A 1 185 ? -5.367 -2.597 7.117 1.00 95.31 185 PHE A O 1
ATOM 1451 N N . ILE A 1 186 ? -6.409 -1.954 5.237 1.00 95.50 186 ILE A N 1
ATOM 1452 C CA . ILE A 1 186 ? -5.678 -0.684 5.097 1.00 95.50 186 ILE A CA 1
ATOM 1453 C C . ILE A 1 186 ? -5.920 0.214 6.313 1.00 95.50 186 ILE A C 1
ATOM 1455 O O . ILE A 1 186 ? -4.990 0.844 6.818 1.00 95.50 186 ILE A O 1
ATOM 1459 N N . PHE A 1 187 ? -7.161 0.295 6.792 1.00 96.06 187 PHE A N 1
ATOM 1460 C CA . PHE A 1 187 ? -7.495 1.114 7.953 1.00 96.06 187 PHE A CA 1
ATOM 1461 C C . PHE A 1 187 ? -6.834 0.589 9.239 1.00 96.06 187 PHE A C 1
ATOM 1463 O O . PHE A 1 187 ? -6.230 1.371 9.972 1.00 96.06 187 PHE A O 1
ATOM 1470 N N . ALA A 1 188 ? -6.857 -0.727 9.466 1.00 95.69 188 ALA A N 1
ATOM 1471 C CA . ALA A 1 188 ? -6.145 -1.371 10.565 1.00 95.69 188 ALA A CA 1
ATOM 1472 C C . ALA A 1 188 ? -4.640 -1.079 10.499 1.00 95.69 188 ALA A C 1
ATOM 1474 O O . ALA A 1 188 ? -4.063 -0.626 11.486 1.00 95.69 188 ALA A O 1
ATOM 1475 N N . LEU A 1 189 ? -4.025 -1.253 9.323 1.00 94.38 189 LEU A N 1
ATOM 1476 C CA . LEU A 1 189 ? -2.612 -0.945 9.089 1.00 94.38 189 LEU A CA 1
ATOM 1477 C C . LEU A 1 189 ? -2.260 0.514 9.396 1.00 94.38 189 LEU A C 1
ATOM 1479 O O . LEU A 1 189 ? -1.206 0.776 9.970 1.00 94.38 189 LEU A O 1
ATOM 1483 N N . LYS A 1 190 ? -3.131 1.470 9.052 1.00 93.62 190 LYS A N 1
ATOM 1484 C CA . LYS A 1 190 ? -2.917 2.894 9.361 1.00 93.62 190 LYS A CA 1
ATOM 1485 C C . LYS A 1 190 ? -2.909 3.174 10.865 1.00 93.62 190 LYS A C 1
ATOM 1487 O O . LYS A 1 190 ? -2.112 3.998 11.304 1.00 93.62 190 LYS A O 1
ATOM 1492 N N . ILE A 1 191 ? -3.760 2.497 11.641 1.00 93.31 191 ILE A N 1
ATOM 1493 C CA . ILE A 1 191 ? -3.829 2.661 13.103 1.00 93.31 191 ILE A CA 1
ATOM 1494 C C . ILE A 1 191 ? -2.612 2.029 13.785 1.00 93.31 191 ILE A C 1
ATOM 1496 O O . ILE A 1 191 ? -1.964 2.662 14.620 1.00 93.31 191 ILE A O 1
ATOM 1500 N N . ILE A 1 192 ? -2.286 0.783 13.432 1.00 92.19 192 ILE A N 1
ATOM 1501 C CA . ILE A 1 192 ? -1.206 0.047 14.103 1.00 92.19 192 ILE A CA 1
ATOM 1502 C C . ILE A 1 192 ? 0.184 0.489 13.624 1.00 92.19 192 ILE A C 1
ATOM 1504 O O . ILE A 1 192 ? 1.150 0.482 14.392 1.00 92.19 192 ILE A O 1
ATOM 1508 N N . GLY A 1 193 ? 0.300 0.895 12.357 1.00 85.06 193 GLY A N 1
ATOM 1509 C CA . GLY A 1 193 ? 1.566 1.206 11.704 1.00 85.06 193 GLY A CA 1
ATOM 1510 C C . GLY A 1 193 ? 2.545 0.032 11.781 1.00 85.06 193 GLY A C 1
ATOM 1511 O O . GLY A 1 193 ? 2.244 -1.078 11.352 1.00 85.06 193 GLY A O 1
ATOM 1512 N N . CYS A 1 194 ? 3.721 0.286 12.360 1.00 73.19 194 CYS A N 1
ATOM 1513 C CA . CYS A 1 194 ? 4.744 -0.730 12.642 1.00 73.19 194 CYS A CA 1
ATOM 1514 C C . CYS A 1 194 ? 4.879 -1.028 14.148 1.00 73.19 194 CYS A C 1
ATOM 1516 O O . CYS A 1 194 ? 5.920 -1.517 14.592 1.00 73.19 194 CYS A O 1
ATOM 1518 N N . LYS A 1 195 ? 3.879 -0.664 14.964 1.00 84.69 195 LYS A N 1
ATOM 1519 C CA . LYS A 1 195 ? 3.891 -0.966 16.401 1.00 84.69 195 LYS A CA 1
ATOM 1520 C C . LYS A 1 195 ? 3.604 -2.449 16.606 1.00 84.69 195 LYS A C 1
ATOM 1522 O O . LYS A 1 195 ? 2.730 -3.002 15.955 1.00 84.69 195 LYS A O 1
ATOM 1527 N N . ASN A 1 196 ? 4.324 -3.071 17.535 1.00 80.81 196 ASN A N 1
ATOM 1528 C CA . ASN A 1 196 ? 4.232 -4.513 17.801 1.00 80.81 196 ASN A CA 1
ATOM 1529 C C . ASN A 1 196 ? 3.688 -4.837 19.197 1.00 80.81 196 ASN A C 1
ATOM 1531 O O . ASN A 1 196 ? 3.767 -5.988 19.615 1.00 80.81 196 ASN A O 1
ATOM 1535 N N . THR A 1 197 ? 3.193 -3.830 19.920 1.00 83.25 197 THR A N 1
ATOM 1536 C CA . THR A 1 197 ? 2.625 -3.982 21.263 1.00 83.25 197 THR A CA 1
ATOM 1537 C C . THR A 1 197 ? 1.498 -2.986 21.490 1.00 83.25 197 THR A C 1
ATOM 1539 O O . THR A 1 197 ? 1.608 -1.841 21.035 1.00 83.25 197 THR A O 1
ATOM 1542 N N . GLY A 1 198 ? 0.500 -3.387 22.272 1.00 89.12 198 GLY A N 1
ATOM 1543 C CA . GLY A 1 198 ? -0.578 -2.510 22.729 1.00 89.12 198 GLY A CA 1
ATOM 1544 C C . GLY A 1 198 ? -1.534 -2.143 21.600 1.00 89.12 198 GLY A C 1
ATOM 1545 O O . GLY A 1 198 ? -1.899 -0.979 21.428 1.00 89.12 198 GLY A O 1
ATOM 1546 N N . ILE A 1 199 ? -1.850 -3.123 20.749 1.00 92.00 199 ILE A N 1
ATOM 1547 C CA . ILE A 1 199 ? -2.756 -2.923 19.620 1.00 92.00 199 ILE A CA 1
ATOM 1548 C C . ILE A 1 199 ? -4.162 -2.513 20.094 1.00 92.00 199 ILE A C 1
ATOM 1550 O O . ILE A 1 199 ? -4.686 -1.548 19.527 1.00 92.00 199 ILE A O 1
ATOM 1554 N N . PRO A 1 200 ? -4.761 -3.132 21.136 1.00 91.94 200 PRO A N 1
ATOM 1555 C CA . PRO A 1 200 ? -6.045 -2.692 21.687 1.00 91.94 200 PRO A CA 1
ATOM 1556 C C . PRO A 1 200 ? -6.074 -1.203 22.047 1.00 91.94 200 PRO A C 1
ATOM 1558 O O . PRO A 1 200 ? -7.000 -0.491 21.659 1.00 91.94 200 PRO A O 1
ATOM 1561 N N . GLU A 1 201 ? -5.034 -0.709 22.719 1.00 92.44 201 GLU A N 1
ATOM 1562 C CA . GLU A 1 201 ? -4.932 0.678 23.170 1.00 92.44 201 GLU A CA 1
ATOM 1563 C C . GLU A 1 201 ? -4.850 1.658 21.989 1.00 92.44 201 GLU A C 1
ATOM 1565 O O . GLU A 1 201 ? -5.350 2.779 22.072 1.00 92.44 201 GLU A O 1
ATOM 1570 N N . LEU A 1 202 ? -4.261 1.259 20.855 1.00 93.62 202 LEU A N 1
ATOM 1571 C CA . LEU A 1 202 ? -4.225 2.099 19.648 1.00 93.62 202 LEU A CA 1
ATOM 1572 C C . LEU A 1 202 ? -5.611 2.278 19.034 1.00 93.62 202 LEU A C 1
ATOM 1574 O O . LEU A 1 202 ? -5.941 3.380 18.584 1.00 93.62 202 LEU A O 1
ATOM 1578 N N . PHE A 1 203 ? -6.409 1.211 19.012 1.00 93.69 203 PHE A N 1
ATOM 1579 C CA . PHE A 1 203 ? -7.799 1.281 18.572 1.00 93.69 203 PHE A CA 1
ATOM 1580 C C . PHE A 1 203 ? -8.648 2.086 19.551 1.00 93.69 203 PHE A C 1
ATOM 1582 O O . PHE A 1 203 ? -9.462 2.888 19.101 1.00 93.69 203 PHE A O 1
ATOM 1589 N N . GLU A 1 204 ? -8.402 1.963 20.856 1.00 92.50 204 GLU A N 1
ATOM 1590 C CA . GLU A 1 204 ? -9.066 2.788 21.864 1.00 92.50 204 GLU A CA 1
ATOM 1591 C C . GLU A 1 204 ? -8.779 4.276 21.673 1.00 92.50 204 GLU A C 1
ATOM 1593 O O . GLU A 1 204 ? -9.707 5.066 21.511 1.00 92.50 204 GLU A O 1
ATOM 1598 N N . ILE A 1 205 ? -7.502 4.660 21.600 1.00 92.38 205 ILE A N 1
ATOM 1599 C CA . ILE A 1 205 ? -7.097 6.057 21.391 1.00 92.38 205 ILE A CA 1
ATOM 1600 C C . ILE A 1 205 ? -7.693 6.602 20.088 1.00 92.38 205 ILE A C 1
ATOM 1602 O O . ILE A 1 205 ? -8.190 7.729 20.050 1.00 92.38 205 ILE A O 1
ATOM 1606 N N . SER A 1 206 ? -7.664 5.796 19.025 1.00 93.12 206 SER A N 1
ATOM 1607 C CA . SER A 1 206 ? -8.199 6.180 17.719 1.00 93.12 206 SER A CA 1
ATOM 1608 C C . SER A 1 206 ? -9.719 6.348 17.758 1.00 93.12 206 SER A C 1
ATOM 1610 O O . SER A 1 206 ? -10.238 7.306 17.191 1.00 93.12 206 SER A O 1
ATOM 1612 N N . LYS A 1 207 ? -10.449 5.475 18.459 1.00 91.88 207 LYS A N 1
ATOM 1613 C CA . LYS A 1 207 ? -11.902 5.598 18.610 1.00 91.88 207 LYS A CA 1
ATOM 1614 C C . LYS A 1 207 ? -12.277 6.831 19.425 1.00 91.88 207 LYS A C 1
ATOM 1616 O O . LYS A 1 207 ? -13.088 7.617 18.947 1.00 91.88 207 LYS A O 1
ATOM 1621 N N . CYS A 1 208 ? -11.625 7.060 20.566 1.00 91.06 208 CYS A N 1
ATOM 1622 C CA . CYS A 1 208 ? -11.833 8.258 21.384 1.00 91.06 208 CYS A CA 1
ATOM 1623 C C . CYS A 1 208 ? -11.590 9.549 20.583 1.00 91.06 208 CYS A C 1
ATOM 1625 O O . CYS A 1 208 ? -12.313 10.531 20.743 1.00 91.06 208 CYS A O 1
ATOM 1627 N N . PHE A 1 209 ? -10.598 9.552 19.685 1.00 91.94 209 PHE A N 1
ATOM 1628 C CA . PHE A 1 209 ? -10.350 10.676 18.782 1.00 91.94 209 PHE A CA 1
ATOM 1629 C C . PHE A 1 209 ? -11.536 10.944 17.838 1.00 91.94 209 PHE A C 1
ATOM 1631 O O . PHE A 1 209 ? -11.967 12.090 17.706 1.00 91.94 209 PHE A O 1
ATOM 1638 N N . TYR A 1 210 ? -12.101 9.909 17.210 1.00 92.06 210 TYR A N 1
ATOM 1639 C CA . TYR A 1 210 ? -13.263 10.073 16.328 1.00 92.06 210 TYR A CA 1
ATOM 1640 C C . TYR A 1 210 ? -14.551 10.409 17.093 1.00 92.06 210 TYR A C 1
ATOM 1642 O O . TYR A 1 210 ? -15.368 11.184 16.599 1.00 92.06 210 TYR A O 1
ATOM 1650 N N . GLU A 1 211 ? -14.726 9.891 18.308 1.00 90.12 211 GLU A N 1
ATOM 1651 C CA . GLU A 1 211 ? -15.839 10.244 19.199 1.00 90.12 211 GLU A CA 1
ATOM 1652 C C . GLU A 1 211 ? -15.794 11.728 19.609 1.00 90.12 211 GLU A C 1
ATOM 1654 O O . GLU A 1 211 ? -16.818 12.424 19.574 1.00 90.12 211 GLU A O 1
ATOM 1659 N N . ALA A 1 212 ? -14.601 12.248 19.916 1.00 88.62 212 ALA A N 1
ATOM 1660 C CA . ALA A 1 212 ? -14.393 13.674 20.157 1.00 88.62 212 ALA A CA 1
ATOM 1661 C C . ALA A 1 212 ? -14.700 14.507 18.901 1.00 88.62 212 ALA A C 1
ATOM 1663 O O . ALA A 1 212 ? -15.431 15.492 18.985 1.00 88.62 212 ALA A O 1
ATOM 1664 N N . ALA A 1 213 ? -14.242 14.068 17.722 1.00 89.56 213 ALA A N 1
ATOM 1665 C CA . ALA A 1 213 ? -14.522 14.752 16.459 1.00 89.56 213 ALA A CA 1
ATOM 1666 C C . ALA A 1 213 ? -16.029 14.831 16.142 1.00 89.56 213 ALA A C 1
ATOM 1668 O O . ALA A 1 213 ? -16.500 15.853 15.641 1.00 89.56 213 ALA A O 1
ATOM 1669 N N . ILE A 1 214 ? -16.804 13.788 16.469 1.00 88.94 214 ILE A N 1
ATOM 1670 C CA . ILE A 1 214 ? -18.270 13.815 16.340 1.00 88.94 214 ILE A CA 1
ATOM 1671 C C . ILE A 1 214 ? -18.880 14.862 17.269 1.00 88.94 214 ILE A C 1
ATOM 1673 O O . ILE A 1 214 ? -19.743 15.633 16.845 1.00 88.94 214 ILE A O 1
ATOM 1677 N N . SER A 1 215 ? -18.427 14.903 18.522 1.00 86.12 215 SER A N 1
ATOM 1678 C CA . SER A 1 215 ? -18.917 15.862 19.515 1.00 86.12 215 SER A CA 1
ATOM 1679 C C . SER A 1 215 ? -18.632 17.305 19.084 1.00 86.12 215 SER A C 1
ATOM 1681 O O . SER A 1 215 ? -19.542 18.138 19.087 1.00 86.12 215 SER A O 1
ATOM 1683 N N . ASP A 1 216 ? -17.413 17.574 18.611 1.00 86.81 216 ASP A N 1
ATOM 1684 C CA . ASP A 1 216 ? -16.999 18.880 18.091 1.00 86.81 216 ASP A CA 1
ATOM 1685 C C . ASP A 1 216 ? -17.828 19.289 16.864 1.00 86.81 216 ASP A C 1
ATOM 1687 O O . ASP A 1 216 ? -18.285 20.430 16.754 1.00 86.81 216 ASP A O 1
ATOM 1691 N N . ALA A 1 217 ? -18.078 18.355 15.941 1.00 87.00 217 ALA A N 1
ATOM 1692 C CA . ALA A 1 217 ? -18.866 18.623 14.743 1.00 87.00 217 ALA A CA 1
ATOM 1693 C C . ALA A 1 217 ? -20.356 18.851 15.038 1.00 87.00 217 ALA A C 1
ATOM 1695 O O . ALA A 1 217 ? -20.988 19.715 14.417 1.00 87.00 217 ALA A O 1
ATOM 1696 N N . ALA A 1 218 ? -20.919 18.140 16.016 1.00 83.69 218 ALA A N 1
ATOM 1697 C CA . ALA A 1 218 ? -22.277 18.376 16.493 1.00 83.69 218 ALA A CA 1
ATOM 1698 C C . ALA A 1 218 ? -22.401 19.750 17.174 1.00 83.69 218 ALA A C 1
ATOM 1700 O O . ALA A 1 218 ? -23.344 20.502 16.899 1.00 83.69 218 ALA A O 1
ATOM 1701 N N . GLU A 1 219 ? -21.432 20.128 18.015 1.00 85.31 219 GLU A N 1
ATOM 1702 C CA . GLU A 1 219 ? -21.407 21.453 18.634 1.00 85.31 219 GLU A CA 1
ATOM 1703 C C . GLU A 1 219 ? -21.273 22.567 17.588 1.00 85.31 219 GLU A C 1
ATOM 1705 O O . GLU A 1 219 ? -22.024 23.548 17.631 1.00 85.31 219 GLU A O 1
ATOM 1710 N N . PHE A 1 220 ? -20.375 22.406 16.618 1.00 86.44 220 PHE A N 1
ATOM 1711 C CA . PHE A 1 220 ? -20.198 23.362 15.531 1.00 86.44 220 PHE A CA 1
ATOM 1712 C C . PHE A 1 220 ? -21.478 23.534 14.702 1.00 86.44 220 PHE A C 1
ATOM 1714 O O . PHE A 1 220 ? -21.894 24.663 14.429 1.00 86.44 220 PHE A O 1
ATOM 1721 N N . SER A 1 221 ? -22.166 22.435 14.381 1.00 85.12 221 SER A N 1
ATOM 1722 C CA . SER A 1 221 ? -23.449 22.466 13.664 1.00 85.12 221 SER A CA 1
ATOM 1723 C C . SER A 1 221 ? -24.520 23.234 14.448 1.00 85.12 221 SER A C 1
ATOM 1725 O O . SER A 1 221 ? -25.228 24.076 13.894 1.00 85.12 221 SER A O 1
ATOM 1727 N N . ARG A 1 222 ? -24.583 23.036 15.771 1.00 85.62 222 ARG A N 1
ATOM 1728 C CA . ARG A 1 222 ? -25.478 23.786 16.669 1.00 85.62 222 ARG A CA 1
ATOM 1729 C C . ARG A 1 222 ? -25.155 25.284 16.707 1.00 85.62 222 ARG A C 1
ATOM 1731 O O . ARG A 1 222 ? -26.062 26.101 16.873 1.00 85.62 222 ARG A O 1
ATOM 1738 N N . ILE A 1 223 ? -23.880 25.659 16.609 1.00 86.81 223 ILE A N 1
ATOM 1739 C CA . ILE A 1 223 ? -23.443 27.062 16.563 1.00 86.81 223 ILE A CA 1
ATOM 1740 C C . ILE A 1 223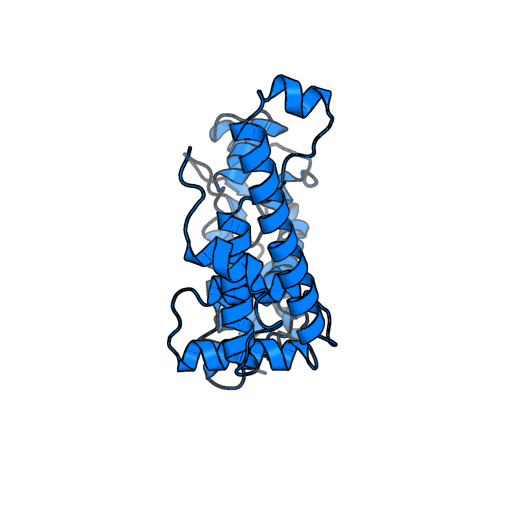 ? -23.850 27.696 15.229 1.00 86.81 223 ILE A C 1
ATOM 1742 O O . ILE A 1 223 ? -24.409 28.792 15.242 1.00 86.81 223 ILE A O 1
ATOM 1746 N N . LEU A 1 224 ? -23.646 27.003 14.106 1.00 86.19 224 LEU A N 1
ATOM 1747 C CA . LEU A 1 224 ? -24.051 27.483 12.780 1.00 86.19 224 LEU A CA 1
ATOM 1748 C C . LEU A 1 224 ? -25.566 27.642 12.632 1.00 86.19 224 LEU A C 1
ATOM 1750 O O . LEU A 1 224 ? -26.011 28.588 11.990 1.00 86.19 224 LEU A O 1
ATOM 1754 N N . GLY A 1 225 ? -26.365 26.789 13.281 1.00 87.44 225 GLY A N 1
ATOM 1755 C CA . GLY A 1 225 ? -27.821 26.968 13.329 1.00 87.44 225 GLY A CA 1
ATOM 1756 C C . GLY A 1 225 ? -28.263 28.261 14.033 1.00 87.44 225 GLY A C 1
ATOM 1757 O O . GLY A 1 225 ? -29.390 28.711 13.856 1.00 87.44 225 GLY A O 1
ATOM 1758 N N . LYS A 1 226 ? -27.386 28.889 14.832 1.00 89.81 226 LYS A N 1
ATOM 1759 C CA . LYS A 1 226 ? -27.700 30.098 15.617 1.00 89.81 226 LYS A CA 1
ATOM 1760 C C . LYS A 1 226 ? -26.977 31.358 15.151 1.00 89.81 226 LYS A C 1
ATOM 1762 O O . LYS A 1 226 ? -27.450 32.457 15.437 1.00 89.81 226 LYS A O 1
ATOM 1767 N N . TYR A 1 227 ? -25.828 31.224 14.497 1.00 88.81 227 TYR A N 1
ATOM 1768 C CA . TYR A 1 227 ? -24.936 32.337 14.189 1.00 88.81 227 TYR A CA 1
ATOM 1769 C C . TYR A 1 227 ? -24.389 32.244 12.764 1.00 88.81 227 TYR A C 1
ATOM 1771 O O . TYR A 1 227 ? -24.127 31.157 12.258 1.00 88.81 227 TYR A O 1
ATOM 1779 N N . SER A 1 228 ? -24.160 33.399 12.129 1.00 87.94 228 SER A N 1
ATOM 1780 C CA . SER A 1 228 ? -23.535 33.452 10.805 1.00 87.94 228 SER A CA 1
ATOM 1781 C C . SER A 1 228 ? -22.067 33.014 10.853 1.00 87.94 228 SER A C 1
ATOM 1783 O O . SER A 1 228 ? -21.390 33.143 11.877 1.00 87.94 228 SER A O 1
ATOM 1785 N N . MET A 1 229 ? -21.540 32.557 9.715 1.00 85.75 229 MET A N 1
ATOM 1786 C CA . MET A 1 229 ? -20.130 32.167 9.590 1.00 85.75 229 MET A CA 1
ATOM 1787 C C . MET A 1 229 ? -19.172 33.314 9.958 1.00 85.75 229 MET A C 1
ATOM 1789 O O . MET A 1 229 ? -18.128 33.092 10.563 1.00 85.75 229 MET A O 1
ATOM 1793 N N . GLU A 1 230 ? -19.553 34.559 9.668 1.00 86.44 230 GLU A N 1
ATOM 1794 C CA . GLU A 1 230 ? -18.791 35.759 10.039 1.00 86.44 230 GLU A CA 1
ATOM 1795 C C . GLU A 1 230 ? -18.636 35.883 11.561 1.00 86.44 230 GLU A C 1
ATOM 1797 O O . GLU A 1 230 ? -17.549 36.184 12.056 1.00 86.44 230 GLU A O 1
ATOM 1802 N N . TYR A 1 231 ? -19.700 35.591 12.318 1.00 87.25 231 TYR A N 1
ATOM 1803 C CA . TYR A 1 231 ? -19.669 35.589 13.781 1.00 87.25 231 TYR A CA 1
ATOM 1804 C C . TYR A 1 231 ? -18.778 34.468 14.331 1.00 87.25 231 TYR A C 1
ATOM 1806 O O . TYR A 1 231 ? -17.993 34.694 15.255 1.00 87.25 231 TYR A O 1
ATOM 1814 N N . VAL A 1 232 ? -18.871 33.270 13.747 1.00 85.94 232 VAL A N 1
ATOM 1815 C CA . VAL A 1 232 ? -18.056 32.100 14.114 1.00 85.94 232 VAL A CA 1
ATOM 1816 C C . VAL A 1 232 ? -16.565 32.391 13.919 1.00 85.94 232 VAL A C 1
ATOM 1818 O O . VAL A 1 232 ? -15.768 32.190 14.840 1.00 85.94 232 VAL A O 1
ATOM 1821 N N . MET A 1 233 ? -16.201 32.967 12.770 1.00 85.88 233 MET A N 1
ATOM 1822 C CA . MET A 1 233 ? -14.830 33.378 12.456 1.00 85.88 233 MET A CA 1
ATOM 1823 C C . MET A 1 233 ? -14.335 34.493 13.386 1.00 85.88 233 MET A C 1
ATOM 1825 O O . MET A 1 233 ? -13.225 34.411 13.916 1.00 85.88 233 MET A O 1
ATOM 1829 N N . ALA A 1 234 ? -15.164 35.508 13.660 1.00 86.62 234 ALA A N 1
ATOM 1830 C CA . ALA A 1 234 ? -14.820 36.598 14.578 1.00 86.62 234 ALA A CA 1
ATOM 1831 C C . ALA A 1 234 ? -14.565 36.105 16.014 1.00 86.62 234 ALA A C 1
ATOM 1833 O O . ALA A 1 234 ? -13.751 36.679 16.741 1.00 86.62 234 ALA A O 1
ATOM 1834 N N . ARG A 1 235 ? -15.233 35.018 16.422 1.00 85.56 235 ARG A N 1
ATOM 1835 C CA . ARG A 1 235 ? -15.041 34.354 17.719 1.00 85.56 235 ARG A CA 1
ATOM 1836 C C . ARG A 1 235 ? -13.899 33.337 17.738 1.00 85.56 235 ARG A C 1
ATOM 1838 O O . ARG A 1 235 ? -13.629 32.800 18.808 1.00 85.56 235 ARG A O 1
ATOM 1845 N N . LYS A 1 236 ? -13.215 33.108 16.610 1.00 84.50 236 LYS A N 1
ATOM 1846 C CA . LYS A 1 236 ? -12.149 32.099 16.460 1.00 84.50 236 LYS A CA 1
ATOM 1847 C C . LYS A 1 236 ? -12.596 30.701 16.903 1.00 84.50 236 LYS A C 1
ATOM 1849 O O . LYS A 1 236 ? -11.826 29.966 17.516 1.00 84.50 236 LYS A O 1
ATOM 1854 N N . ILE A 1 237 ? -13.855 30.360 16.635 1.00 82.25 237 ILE A N 1
ATOM 1855 C CA . ILE A 1 237 ? -14.359 29.008 16.875 1.00 82.25 237 ILE A CA 1
ATOM 1856 C C . ILE A 1 237 ? -13.747 28.107 15.804 1.00 82.25 237 ILE A C 1
ATOM 1858 O O . ILE A 1 237 ? -13.813 28.426 14.616 1.00 82.25 237 ILE A O 1
ATOM 1862 N N . ASN A 1 238 ? -13.123 27.011 16.229 1.00 78.88 238 ASN A N 1
ATOM 1863 C CA . ASN A 1 238 ? -12.452 26.097 15.314 1.00 78.88 238 ASN A CA 1
ATOM 1864 C C . ASN A 1 238 ? -13.478 25.337 14.474 1.00 78.88 238 ASN A C 1
ATOM 1866 O O . ASN A 1 238 ? -14.460 24.813 14.998 1.00 78.88 238 ASN A O 1
ATOM 1870 N N . ILE A 1 239 ? -13.225 25.274 13.169 1.00 83.00 239 ILE A N 1
ATOM 1871 C CA . ILE A 1 239 ? -14.003 24.446 12.253 1.00 83.00 239 ILE A CA 1
ATOM 1872 C C . ILE A 1 239 ? -13.503 23.001 12.407 1.00 83.00 239 ILE A C 1
ATOM 1874 O O . ILE A 1 239 ? -12.288 22.787 12.329 1.00 83.00 239 ILE A O 1
ATOM 1878 N N . PRO A 1 240 ? -14.395 22.018 12.622 1.00 85.00 240 PRO A N 1
ATOM 1879 C CA . PRO A 1 240 ? -14.022 20.611 12.658 1.00 85.00 240 PRO A CA 1
ATOM 1880 C C . PRO A 1 240 ? -13.323 20.205 11.359 1.00 85.00 240 PRO A C 1
ATOM 1882 O O . PRO A 1 240 ? -13.807 20.494 10.265 1.00 85.00 240 PRO A O 1
ATOM 1885 N N . LEU A 1 241 ? -12.181 19.529 11.481 1.00 84.38 241 LEU A N 1
ATOM 1886 C CA . LEU A 1 241 ? -11.401 19.066 10.328 1.00 84.38 241 LEU A CA 1
ATOM 1887 C C . LEU A 1 241 ? -11.946 17.767 9.723 1.00 84.38 241 LEU A C 1
ATOM 1889 O O . LEU A 1 241 ? -11.618 17.443 8.588 1.00 84.38 241 LEU A O 1
ATOM 1893 N N . ILE A 1 242 ? -12.750 17.028 10.490 1.00 86.81 242 ILE A N 1
ATOM 1894 C CA . ILE A 1 242 ? -13.301 15.725 10.121 1.00 86.81 242 ILE A CA 1
ATOM 1895 C C . ILE A 1 242 ? -14.817 15.856 10.079 1.00 86.81 242 ILE A C 1
ATOM 1897 O O . ILE A 1 242 ? -15.432 16.406 10.996 1.00 86.81 242 ILE A O 1
ATOM 1901 N N . SER A 1 243 ? -15.419 15.356 9.003 1.00 85.19 243 SER A N 1
ATOM 1902 C CA . SER A 1 243 ? -16.875 15.329 8.881 1.00 85.19 243 SER A CA 1
ATOM 1903 C C . SER A 1 243 ? -17.493 14.272 9.802 1.00 85.19 243 SER A C 1
ATOM 1905 O O . SER A 1 243 ? -16.866 13.264 10.131 1.00 85.19 243 SER A O 1
ATOM 1907 N N . LEU A 1 244 ? -18.756 14.471 10.183 1.00 86.31 244 LEU A N 1
ATOM 1908 C CA . LEU A 1 244 ? -19.500 13.492 10.984 1.00 86.31 244 LEU A CA 1
ATOM 1909 C C . LEU A 1 244 ? -19.547 12.116 10.316 1.00 86.31 244 LEU A C 1
ATOM 1911 O O . LEU A 1 244 ? -19.336 11.107 10.984 1.00 86.31 244 LEU A O 1
ATOM 1915 N N . ASP A 1 245 ? -19.771 12.077 9.002 1.00 87.00 245 ASP A N 1
ATOM 1916 C CA . ASP A 1 245 ? -19.849 10.830 8.240 1.00 87.00 245 ASP A CA 1
ATOM 1917 C C . ASP A 1 245 ? -18.509 10.092 8.199 1.00 87.00 245 ASP A C 1
ATOM 1919 O O . ASP A 1 245 ? -18.469 8.866 8.329 1.00 87.00 245 ASP A O 1
ATOM 1923 N N . GLU A 1 246 ? -17.404 10.829 8.063 1.00 90.25 246 GLU A N 1
ATOM 1924 C CA . GLU A 1 246 ? -16.055 10.266 8.089 1.00 90.25 246 GLU A CA 1
ATOM 1925 C C . GLU A 1 246 ? -15.722 9.685 9.467 1.00 90.25 246 GLU A C 1
ATOM 1927 O O . GLU A 1 246 ? -15.283 8.535 9.554 1.00 90.25 246 GLU A O 1
ATOM 1932 N N . ALA A 1 247 ? -15.993 10.429 10.544 1.00 90.75 247 ALA A N 1
ATOM 1933 C CA . ALA A 1 247 ? -15.763 9.960 11.908 1.00 90.75 247 ALA A CA 1
ATOM 1934 C C . ALA A 1 247 ? -16.649 8.750 12.254 1.00 90.75 247 ALA A C 1
ATOM 1936 O O . ALA A 1 247 ? -16.158 7.746 12.771 1.00 90.75 247 ALA A O 1
ATOM 1937 N N . ALA A 1 248 ? -17.934 8.786 11.889 1.00 89.12 248 ALA A N 1
ATOM 1938 C CA . ALA A 1 248 ? -18.853 7.662 12.054 1.00 89.12 248 ALA A CA 1
ATOM 1939 C C . ALA A 1 248 ? -18.402 6.431 11.253 1.00 89.12 248 ALA A C 1
ATOM 1941 O O . ALA A 1 248 ? -18.457 5.299 11.738 1.00 89.12 248 ALA A O 1
ATOM 1942 N N . GLY A 1 249 ? -17.937 6.643 10.019 1.00 91.62 249 GLY A N 1
ATOM 1943 C CA . GLY A 1 249 ? -17.352 5.603 9.182 1.00 91.62 249 GLY A CA 1
ATOM 1944 C C . GLY A 1 249 ? -16.125 4.969 9.831 1.00 91.62 249 GLY A C 1
ATOM 1945 O O . GLY A 1 249 ? -16.027 3.744 9.866 1.00 91.62 249 GLY A O 1
ATOM 1946 N N . ALA A 1 250 ? -15.226 5.780 10.387 1.00 93.50 250 ALA A N 1
ATOM 1947 C CA . ALA A 1 250 ? -14.035 5.306 11.077 1.00 93.50 250 ALA A CA 1
ATOM 1948 C C . ALA A 1 250 ? -14.376 4.492 12.336 1.00 93.50 250 ALA A C 1
ATOM 1950 O O . ALA A 1 250 ? -13.850 3.392 12.492 1.00 93.50 250 ALA A O 1
ATOM 1951 N N . ILE A 1 251 ? -15.314 4.955 13.172 1.00 92.81 251 ILE A N 1
ATOM 1952 C CA . ILE A 1 251 ? -15.783 4.203 14.350 1.00 92.81 251 ILE A CA 1
ATOM 1953 C C . ILE A 1 251 ? -16.355 2.844 13.936 1.00 92.81 251 ILE A C 1
ATOM 1955 O O . ILE A 1 251 ? -15.953 1.825 14.487 1.00 92.81 251 ILE A O 1
ATOM 1959 N N . ARG A 1 252 ? -17.214 2.791 12.907 1.00 92.44 252 ARG A N 1
ATOM 1960 C CA . ARG A 1 252 ? -17.753 1.513 12.402 1.00 92.44 252 ARG A CA 1
ATOM 1961 C C . ARG A 1 252 ? -16.654 0.552 11.948 1.00 92.44 252 ARG A C 1
ATOM 1963 O O . ARG A 1 252 ? -16.764 -0.651 12.180 1.00 92.44 252 ARG A O 1
ATOM 1970 N N . LYS A 1 253 ? -15.592 1.063 11.314 1.00 95.12 253 LYS A N 1
ATOM 1971 C CA . LYS A 1 253 ? -14.429 0.247 10.933 1.00 95.12 253 LYS A CA 1
ATOM 1972 C C . LYS A 1 253 ? -13.697 -0.279 12.167 1.00 95.12 253 LYS A C 1
ATOM 1974 O O . LYS A 1 253 ? -13.408 -1.470 12.202 1.00 95.12 253 LYS A O 1
ATOM 1979 N N . ILE A 1 254 ? -13.452 0.561 13.179 1.00 95.12 254 ILE A N 1
ATOM 1980 C CA . ILE A 1 254 ? -12.840 0.144 14.456 1.00 95.12 254 ILE A CA 1
ATOM 1981 C C . ILE A 1 254 ? -13.674 -0.954 15.118 1.00 95.12 254 ILE A C 1
ATOM 1983 O O . ILE A 1 254 ? -13.134 -1.997 15.480 1.00 95.12 254 ILE A O 1
ATOM 1987 N N . ASP A 1 255 ? -14.984 -0.756 15.224 1.00 93.75 255 ASP A N 1
ATOM 1988 C CA . ASP A 1 255 ? -15.897 -1.708 15.857 1.00 93.75 255 ASP A CA 1
ATOM 1989 C C . ASP A 1 255 ? -15.905 -3.046 15.115 1.00 93.75 255 ASP A C 1
ATOM 1991 O O . ASP A 1 255 ? -15.796 -4.100 15.735 1.00 93.75 255 ASP A O 1
ATOM 1995 N N . THR A 1 256 ? -15.945 -3.007 13.781 1.00 94.44 256 THR A N 1
ATOM 1996 C CA . THR A 1 256 ? -15.886 -4.211 12.941 1.00 94.44 256 THR A CA 1
ATOM 1997 C C . THR A 1 256 ? -14.562 -4.949 13.134 1.00 94.44 256 THR A C 1
ATOM 1999 O O . THR A 1 256 ? -14.551 -6.149 13.390 1.00 94.44 256 THR A O 1
ATOM 2002 N N . ILE A 1 257 ? -13.436 -4.235 13.063 1.00 95.69 257 ILE A N 1
ATOM 2003 C CA . ILE A 1 257 ? -12.094 -4.813 13.200 1.00 95.69 257 ILE A CA 1
ATOM 2004 C C . ILE A 1 257 ? -11.901 -5.435 14.588 1.00 95.69 257 ILE A C 1
ATOM 2006 O O . ILE A 1 257 ? -11.467 -6.580 14.702 1.00 95.69 257 ILE A O 1
ATOM 2010 N N . THR A 1 258 ? -12.233 -4.693 15.646 1.00 94.75 258 THR A N 1
ATOM 2011 C CA . THR A 1 258 ? -12.058 -5.151 17.032 1.00 94.75 258 THR A CA 1
ATOM 2012 C C . THR A 1 258 ? -12.997 -6.311 17.354 1.00 94.75 258 THR A C 1
ATOM 2014 O O . THR A 1 258 ? -12.554 -7.298 17.939 1.00 94.75 258 THR A O 1
ATOM 2017 N N . SER A 1 259 ? -14.240 -6.269 16.865 1.00 94.44 259 SER A N 1
ATOM 2018 C CA . SER A 1 259 ? -15.188 -7.378 16.983 1.00 94.44 259 SER A CA 1
ATOM 2019 C C . SER A 1 259 ? -14.685 -8.640 16.281 1.00 94.44 259 SER A C 1
ATOM 2021 O O . SER A 1 259 ? -14.772 -9.721 16.858 1.00 94.44 259 SER A O 1
ATOM 2023 N N . LEU A 1 260 ? -14.127 -8.529 15.071 1.00 94.62 260 LEU A N 1
ATOM 2024 C CA . LEU A 1 260 ? -13.593 -9.685 14.340 1.00 94.62 260 LEU A CA 1
ATOM 2025 C C . LEU A 1 260 ? -12.407 -10.327 15.066 1.00 94.62 260 LEU A C 1
ATOM 2027 O O . LEU A 1 260 ? -12.328 -11.552 15.163 1.00 94.62 260 LEU A O 1
ATOM 2031 N N . VAL A 1 261 ? -11.477 -9.515 15.576 1.00 94.31 261 VAL A N 1
ATOM 2032 C CA . VAL A 1 261 ? -10.238 -10.031 16.177 1.00 94.31 261 VAL A CA 1
ATOM 2033 C C . VAL A 1 261 ? -10.446 -10.495 17.616 1.00 94.31 261 VAL A C 1
ATOM 2035 O O . VAL A 1 261 ? -10.007 -11.587 17.976 1.00 94.31 261 VAL A O 1
ATOM 2038 N N . TYR A 1 262 ? -11.122 -9.690 18.435 1.00 93.06 262 TYR A N 1
ATOM 2039 C CA . TYR A 1 262 ? -11.240 -9.912 19.877 1.00 93.06 262 TYR A CA 1
ATOM 2040 C C . TYR A 1 262 ? -12.604 -10.469 20.307 1.00 93.06 262 TYR A C 1
ATOM 2042 O O . TYR A 1 262 ? -12.739 -10.952 21.430 1.00 93.06 262 TYR A O 1
ATOM 2050 N N . GLY A 1 263 ? -13.620 -10.422 19.440 1.00 91.12 263 GLY A N 1
ATOM 2051 C CA . GLY A 1 263 ? -14.994 -10.809 19.778 1.00 91.12 263 GLY A CA 1
ATOM 2052 C C . GLY A 1 263 ? -15.776 -9.741 20.550 1.00 91.12 263 GLY A C 1
ATOM 2053 O O . GLY A 1 263 ? -16.888 -10.008 21.002 1.00 91.12 263 GLY A O 1
ATOM 2054 N N . PHE A 1 264 ? -15.209 -8.545 20.730 1.00 87.88 264 PHE A N 1
ATOM 2055 C CA . PHE A 1 264 ? -15.849 -7.401 21.380 1.00 87.88 264 PHE A CA 1
ATOM 2056 C C . PHE A 1 264 ? -15.325 -6.079 20.806 1.00 87.88 264 PHE A C 1
ATOM 2058 O O . PHE A 1 264 ? -14.277 -6.033 20.168 1.00 87.88 264 PHE A O 1
ATOM 2065 N N . ILE A 1 265 ? -16.067 -5.000 21.047 1.00 87.94 265 ILE A N 1
ATOM 2066 C CA . ILE A 1 265 ? -15.762 -3.659 20.542 1.00 87.94 265 ILE A CA 1
ATOM 2067 C C . ILE A 1 265 ? -14.885 -2.895 21.547 1.00 87.94 265 ILE A C 1
ATOM 2069 O O . ILE A 1 265 ? -15.153 -2.943 22.751 1.00 87.94 265 ILE A O 1
ATOM 2073 N N . ILE A 1 266 ? -13.869 -2.170 21.059 1.00 82.31 266 ILE A N 1
ATOM 2074 C CA . ILE A 1 266 ? -12.920 -1.409 21.893 1.00 82.31 266 ILE A CA 1
ATOM 2075 C C . ILE A 1 266 ? -12.908 0.087 21.543 1.00 82.31 266 ILE A C 1
ATOM 2077 O O . ILE A 1 266 ? -12.632 0.431 20.391 1.00 82.31 266 ILE A O 1
ATOM 2081 N N . PRO A 1 267 ? -13.082 0.971 22.546 1.00 76.06 267 PRO A N 1
ATOM 2082 C CA . PRO A 1 267 ? -13.834 0.780 23.788 1.00 76.06 267 PRO A CA 1
ATOM 2083 C C . PRO A 1 267 ? -15.311 0.478 23.508 1.00 76.06 267 PRO A C 1
ATOM 2085 O O . PRO A 1 267 ? -15.813 0.701 22.400 1.00 76.06 267 PRO A O 1
ATOM 2088 N N . ALA A 1 268 ? -16.031 0.007 24.532 1.00 67.62 268 ALA A N 1
ATOM 2089 C CA . ALA A 1 268 ? -17.492 -0.008 24.499 1.00 67.62 268 ALA A CA 1
ATOM 2090 C C . ALA A 1 268 ? -17.989 1.407 24.169 1.00 67.62 268 ALA A C 1
ATOM 2092 O O . ALA A 1 268 ? -17.491 2.373 24.742 1.00 67.62 268 ALA A O 1
ATOM 2093 N N . ALA A 1 269 ? -18.913 1.520 23.215 1.00 62.06 269 ALA A N 1
ATOM 2094 C CA . ALA A 1 269 ? -19.269 2.812 22.648 1.00 62.06 269 ALA A CA 1
ATOM 2095 C C . ALA A 1 269 ? -19.761 3.797 23.719 1.00 62.06 269 ALA A C 1
ATOM 2097 O O . ALA A 1 269 ? -20.541 3.432 24.610 1.00 62.06 269 ALA A O 1
ATOM 2098 N N . ASP A 1 270 ? -19.330 5.055 23.610 1.00 65.50 270 ASP A N 1
ATOM 2099 C CA . ASP A 1 270 ? -19.904 6.120 24.420 1.00 65.50 270 ASP A CA 1
ATOM 2100 C C . ASP A 1 270 ? -21.403 6.237 24.093 1.00 65.50 270 ASP A C 1
ATOM 2102 O O . ASP A 1 270 ? -21.803 6.431 22.941 1.00 65.50 270 ASP A O 1
ATOM 2106 N N . LYS A 1 271 ? -22.258 6.113 25.116 1.00 61.22 271 LYS A N 1
ATOM 2107 C CA . LYS A 1 271 ? -23.721 6.162 24.957 1.00 61.22 271 LYS A CA 1
ATOM 2108 C C . LYS A 1 271 ? -24.203 7.467 24.313 1.00 61.22 271 LYS A C 1
ATOM 2110 O O . LYS A 1 271 ? -25.216 7.451 23.616 1.00 61.22 271 LYS A O 1
ATOM 2115 N N . GLY A 1 272 ? -23.508 8.580 24.546 1.00 60.88 272 GLY A N 1
ATOM 2116 C CA . GLY A 1 272 ? -23.802 9.876 23.940 1.00 60.88 272 GLY A CA 1
ATOM 2117 C C . GLY A 1 272 ? -23.514 9.888 22.441 1.00 60.88 272 GLY A C 1
ATOM 2118 O O . GLY A 1 272 ? -24.348 10.348 21.662 1.00 60.88 272 GLY A O 1
ATOM 2119 N N . VAL A 1 273 ? -22.392 9.304 22.018 1.00 62.34 273 VAL A N 1
ATOM 2120 C CA . VAL A 1 273 ? -22.052 9.169 20.593 1.00 62.34 273 VAL A CA 1
ATOM 2121 C C . VAL A 1 273 ? -22.967 8.159 19.908 1.00 62.34 273 VAL A C 1
ATOM 2123 O O . VAL A 1 273 ? -23.463 8.423 18.816 1.00 62.34 273 VAL A O 1
ATOM 2126 N N . GLU A 1 274 ? -23.287 7.044 20.566 1.00 65.50 274 GLU A N 1
ATOM 2127 C CA . GLU A 1 274 ? -24.268 6.077 20.066 1.00 65.50 274 GLU A CA 1
ATOM 2128 C C . GLU A 1 274 ? -25.633 6.717 19.797 1.00 65.50 274 GLU A C 1
ATOM 2130 O O . GLU A 1 274 ? -26.273 6.400 18.794 1.00 65.50 274 GLU A O 1
ATOM 2135 N N . MET A 1 275 ? -26.085 7.616 20.674 1.00 60.00 275 MET A N 1
ATOM 2136 C CA . MET A 1 275 ? -27.327 8.359 20.470 1.00 60.00 275 MET A CA 1
ATOM 2137 C C . MET A 1 275 ? -27.235 9.323 19.284 1.00 60.00 275 MET A C 1
ATOM 2139 O O . MET A 1 275 ? -28.156 9.358 18.470 1.00 60.00 275 MET A O 1
ATOM 2143 N N . LEU A 1 276 ? -26.129 10.063 19.150 1.00 62.78 276 LEU A N 1
ATOM 2144 C CA . LEU A 1 276 ? -25.901 10.962 18.011 1.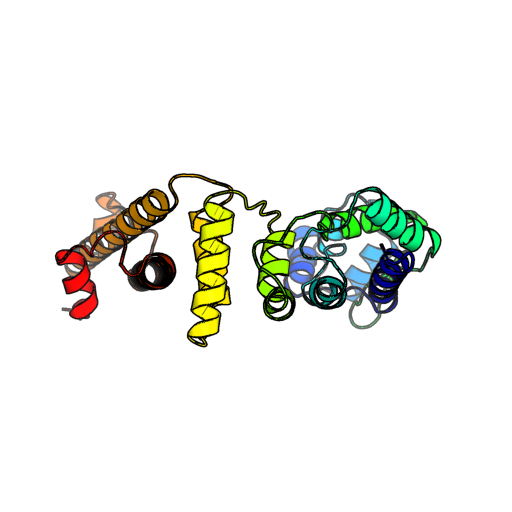00 62.78 276 LEU A CA 1
ATOM 2145 C C . LEU A 1 276 ? -25.865 10.196 16.678 1.00 62.78 276 LEU A C 1
ATOM 2147 O O . LEU A 1 276 ? -26.414 10.660 15.682 1.00 62.78 276 LEU A O 1
ATOM 2151 N N . LEU A 1 277 ? -25.284 8.994 16.674 1.00 65.38 277 LEU A N 1
ATOM 2152 C CA . LEU A 1 277 ? -25.223 8.116 15.506 1.00 65.38 277 LEU A CA 1
ATOM 2153 C C . LEU A 1 277 ? -26.571 7.449 15.181 1.00 65.38 277 LEU A C 1
ATOM 2155 O O . LEU A 1 277 ? -26.903 7.301 14.007 1.00 65.38 277 LEU A O 1
ATOM 2159 N N . LYS A 1 278 ? -27.349 7.032 16.193 1.00 61.09 278 LYS A N 1
ATOM 2160 C CA . LYS A 1 278 ? -28.648 6.351 16.013 1.00 61.09 278 LYS A CA 1
ATOM 2161 C C . LYS A 1 278 ? -29.778 7.296 15.626 1.00 61.09 278 LYS A C 1
ATOM 2163 O O . LYS A 1 278 ? -30.669 6.883 14.889 1.00 61.09 278 LYS A O 1
ATOM 2168 N N . ASN A 1 279 ? -29.765 8.531 16.120 1.00 52.66 279 ASN A N 1
ATOM 2169 C CA . ASN A 1 279 ? -30.894 9.430 15.919 1.00 52.66 279 ASN A CA 1
ATOM 2170 C C . ASN A 1 279 ? -30.905 10.090 14.538 1.00 52.66 279 ASN A C 1
ATOM 2172 O O . ASN A 1 279 ? -31.960 10.556 14.129 1.00 52.66 279 ASN A O 1
ATOM 2176 N N . GLY A 1 280 ? -29.782 10.182 13.811 1.00 46.94 280 GLY A N 1
ATOM 2177 C CA . GLY A 1 280 ? -29.744 10.956 12.556 1.00 46.94 280 GLY A CA 1
ATOM 2178 C C . GLY A 1 280 ? -30.210 12.417 12.724 1.00 46.94 280 GLY A C 1
ATOM 2179 O O . GLY A 1 280 ? -30.457 13.112 11.742 1.00 46.94 280 GLY A O 1
ATOM 2180 N N . GLU A 1 281 ? -30.334 12.893 13.968 1.00 42.25 281 GLU A N 1
ATOM 2181 C CA . GLU A 1 281 ? -30.843 14.207 14.348 1.00 42.25 281 GLU A CA 1
ATOM 2182 C C . GLU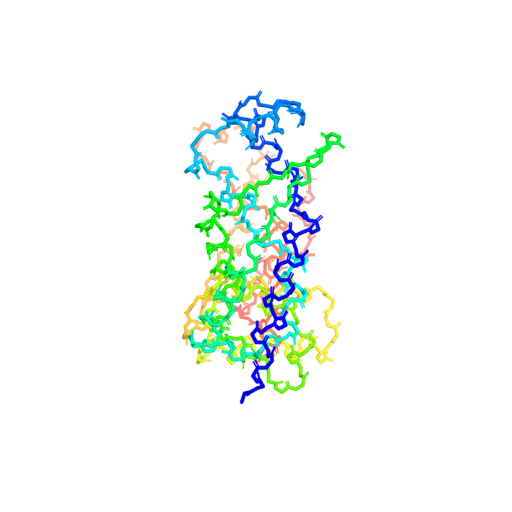 A 1 281 ? -29.702 15.227 14.303 1.00 42.25 281 GLU A C 1
ATOM 2184 O O . GLU A 1 281 ? -29.326 15.858 15.284 1.00 42.25 281 GLU A O 1
ATOM 2189 N N . LEU A 1 282 ? -29.162 15.405 13.103 1.00 44.25 282 LEU A N 1
ATOM 2190 C CA . LEU A 1 282 ? -28.884 16.744 12.598 1.00 44.25 282 LEU A CA 1
ATOM 2191 C C . LEU A 1 282 ? -29.856 17.022 11.450 1.00 44.25 282 LEU A C 1
ATOM 2193 O O . LEU A 1 282 ? -29.494 17.512 10.384 1.00 44.25 282 LEU A O 1
ATOM 2197 N N . THR A 1 283 ? -31.134 16.708 11.671 1.00 27.97 283 THR A N 1
ATOM 2198 C CA . THR A 1 283 ? -32.208 17.398 10.968 1.00 27.97 283 THR A CA 1
ATOM 2199 C C . THR A 1 283 ? -32.108 18.870 11.318 1.00 27.97 283 THR A C 1
ATOM 2201 O O . THR A 1 283 ? -32.371 19.275 12.448 1.00 27.97 283 THR A O 1
ATOM 2204 N N . VAL A 1 284 ? -31.687 19.630 10.311 1.00 32.91 284 VAL A N 1
ATOM 2205 C CA . VAL A 1 284 ? -31.915 21.060 10.134 1.00 32.91 284 VAL A CA 1
ATOM 2206 C C . VAL A 1 284 ? -33.199 21.489 10.853 1.00 32.91 284 VAL A C 1
ATOM 2208 O O . VAL A 1 284 ? -34.301 21.138 10.428 1.00 32.91 284 VAL A O 1
ATOM 2211 N N . LEU A 1 285 ? -33.034 22.249 11.933 1.00 31.72 285 LEU A N 1
ATOM 2212 C CA . LEU A 1 285 ? -34.016 23.196 12.450 1.00 31.72 285 LEU A CA 1
ATOM 2213 C C . LEU A 1 285 ? -33.319 24.543 12.607 1.00 31.72 285 LEU A C 1
ATOM 2215 O O . LEU A 1 285 ? -32.250 24.570 13.261 1.00 31.72 285 LEU A O 1
#

Secondary structure (DSSP, 8-state):
--TTHHHHHHHHHHHHHHH-EE--HHHHHHHHHHS---SHHHHHHHHHH---TT-HHHHHHTS--HHHHHHHHTTS-TT---HHHHHHHHHHHHHH---EEEE-SSS-EEEPHHHHHHHHHHHHHHT-TT---TTS-GGGGGT-HHHHHHHHHHT----THHHHHHHHHHHHHHHTT-TTHHHHHHHHHHHHTT--S-HHHHHHHHHHHHHHHHHHHHHHHHHHTTS-HHHHHHTTPPPPSS-HHHHHHHHHHHHHHHHHHHSS-SSPPPHHHHHHHHH------